Protein AF-A0A261A7K7-F1 (afdb_monomer_lite)

Structure (mmCIF, N/CA/C/O backbone):
data_AF-A0A261A7K7-F1
#
_entry.id   AF-A0A261A7K7-F1
#
loop_
_atom_site.group_PDB
_atom_site.id
_atom_site.type_symbol
_atom_site.label_atom_id
_atom_site.label_alt_id
_atom_site.label_comp_id
_atom_site.label_asym_id
_atom_site.label_entity_id
_atom_site.label_seq_id
_atom_site.pdbx_PDB_ins_code
_atom_site.Cartn_x
_atom_site.Cartn_y
_atom_site.Cartn_z
_atom_site.occupancy
_atom_site.B_iso_or_equiv
_atom_site.auth_seq_id
_atom_site.auth_comp_id
_atom_site.auth_asym_id
_atom_site.auth_atom_id
_atom_site.pdbx_PDB_model_num
ATOM 1 N N . MET A 1 1 ? 31.146 56.514 51.211 1.00 37.72 1 MET A N 1
ATOM 2 C CA . MET A 1 1 ? 31.286 55.439 50.217 1.00 37.72 1 MET A CA 1
ATOM 3 C C . MET A 1 1 ? 30.967 54.142 50.952 1.00 37.72 1 MET A C 1
ATOM 5 O O . MET A 1 1 ? 31.871 53.476 51.431 1.00 37.72 1 MET A O 1
ATOM 9 N N . GLU A 1 2 ? 29.736 54.028 51.459 1.00 33.34 2 GLU A N 1
ATOM 10 C CA . GLU A 1 2 ? 28.533 53.546 50.732 1.00 33.34 2 GLU A CA 1
ATOM 11 C C . GLU A 1 2 ? 28.622 52.023 50.565 1.00 33.34 2 GLU A C 1
ATOM 13 O O . GLU A 1 2 ? 29.527 51.536 49.901 1.00 33.34 2 GLU A O 1
ATOM 18 N N . ASN A 1 3 ? 27.932 51.258 51.416 1.00 27.52 3 ASN A N 1
ATOM 19 C CA . ASN A 1 3 ? 26.501 50.881 51.387 1.00 27.52 3 ASN A CA 1
ATOM 20 C C . ASN A 1 3 ? 26.242 49.661 50.488 1.00 27.52 3 ASN A C 1
ATOM 22 O O . ASN A 1 3 ? 26.447 49.739 49.283 1.00 27.52 3 ASN A O 1
ATOM 26 N N . ASN A 1 4 ? 25.781 48.556 51.089 1.00 31.92 4 ASN A N 1
ATOM 27 C CA . ASN A 1 4 ? 24.418 48.004 50.926 1.00 31.92 4 ASN A CA 1
ATOM 28 C C . ASN A 1 4 ? 24.316 46.664 51.682 1.00 31.92 4 ASN A C 1
ATOM 30 O O . ASN A 1 4 ? 25.114 45.763 51.444 1.00 31.92 4 ASN A O 1
ATOM 34 N N . GLU A 1 5 ? 23.549 46.598 52.777 1.00 32.84 5 GLU A N 1
ATOM 35 C CA . GLU A 1 5 ? 22.121 46.193 52.845 1.00 32.84 5 GLU A CA 1
ATOM 36 C C . GLU A 1 5 ? 21.929 44.697 52.506 1.00 32.84 5 GLU A C 1
ATOM 38 O O . GLU A 1 5 ? 22.083 44.289 51.363 1.00 32.84 5 GLU A O 1
ATOM 43 N N . GLU A 1 6 ? 21.878 43.794 53.493 1.00 31.97 6 GLU A N 1
ATOM 44 C CA . GLU A 1 6 ? 20.718 43.413 54.336 1.00 31.97 6 GLU A CA 1
ATOM 45 C C . GLU A 1 6 ? 19.708 42.514 53.590 1.00 31.97 6 GLU A C 1
ATOM 47 O O . GLU A 1 6 ? 19.005 42.979 52.702 1.00 31.97 6 GLU A O 1
ATOM 52 N N . LYS A 1 7 ? 19.584 41.238 53.992 1.00 31.59 7 LYS A N 1
ATOM 53 C CA . LYS A 1 7 ? 18.367 40.684 54.629 1.00 31.59 7 LYS A CA 1
ATOM 54 C C . LYS A 1 7 ? 18.387 39.160 54.747 1.00 31.59 7 LYS A C 1
ATOM 56 O O . LYS A 1 7 ? 18.763 38.433 53.838 1.00 31.59 7 LYS A O 1
ATOM 61 N N . GLN A 1 8 ? 17.946 38.720 55.923 1.00 33.12 8 GLN A N 1
ATOM 62 C CA . GLN A 1 8 ? 17.582 37.353 56.276 1.00 33.12 8 GLN A CA 1
ATOM 63 C C . GLN A 1 8 ? 16.335 36.922 55.498 1.00 33.12 8 GLN A C 1
ATOM 65 O O . GLN A 1 8 ? 15.310 37.600 55.563 1.00 33.12 8 GLN A O 1
ATOM 70 N N . GLU A 1 9 ? 16.399 35.767 54.839 1.00 29.11 9 GLU A N 1
ATOM 71 C CA . GLU A 1 9 ? 15.223 35.078 54.310 1.00 29.11 9 GLU A CA 1
ATOM 72 C C . GLU A 1 9 ? 14.784 33.963 55.259 1.00 29.11 9 GLU A C 1
ATOM 74 O O . GLU A 1 9 ? 15.563 33.130 55.723 1.00 29.11 9 GLU A O 1
ATOM 79 N N . THR A 1 10 ? 13.497 34.014 55.579 1.00 27.05 10 THR A N 1
ATOM 80 C CA . THR A 1 10 ? 12.760 33.084 56.424 1.00 27.05 10 THR A CA 1
ATOM 81 C C . THR A 1 10 ? 12.298 31.892 55.590 1.00 27.05 10 THR A C 1
ATOM 83 O O . THR A 1 10 ? 11.916 32.036 54.433 1.00 27.05 10 THR A O 1
ATOM 86 N N . ALA A 1 11 ? 12.334 30.697 56.179 1.00 34.75 11 ALA A N 1
ATOM 87 C CA . ALA A 1 11 ? 11.876 29.471 55.537 1.00 34.75 11 ALA A CA 1
ATOM 88 C C . ALA A 1 11 ? 10.344 29.451 55.376 1.00 34.75 11 ALA A C 1
ATOM 90 O O . ALA A 1 11 ? 9.640 29.709 56.358 1.00 34.75 11 ALA A O 1
ATOM 91 N N . PRO A 1 12 ? 9.812 29.019 54.217 1.00 30.36 12 PRO A N 1
ATOM 92 C CA . PRO A 1 12 ? 8.458 28.515 54.126 1.00 30.36 12 PRO A CA 1
ATOM 93 C C . PRO A 1 12 ? 8.433 26.987 53.975 1.00 30.36 12 PRO A C 1
ATOM 95 O O . PRO A 1 12 ? 9.110 26.372 53.154 1.00 30.36 12 PRO A O 1
ATOM 98 N N . VAL A 1 13 ? 7.607 26.421 54.845 1.00 31.45 13 VAL A N 1
ATOM 99 C CA . VAL A 1 13 ? 7.065 25.066 54.955 1.00 31.45 13 VAL A CA 1
ATOM 100 C C . VAL A 1 13 ? 6.840 24.369 53.603 1.00 31.45 13 VAL A C 1
ATOM 102 O O . VAL A 1 13 ? 6.169 24.898 52.720 1.00 31.45 13 VAL A O 1
ATOM 105 N N . ALA A 1 14 ? 7.349 23.139 53.486 1.00 29.23 14 ALA A N 1
ATOM 106 C CA . ALA A 1 14 ? 7.126 22.250 52.350 1.00 29.23 14 ALA A CA 1
ATOM 107 C C . ALA A 1 14 ? 5.637 21.881 52.205 1.00 29.23 14 ALA A C 1
ATOM 109 O O . ALA A 1 14 ? 5.054 21.229 53.073 1.00 29.23 14 ALA A O 1
ATOM 110 N N . ALA A 1 15 ? 5.041 22.299 51.089 1.00 30.97 15 ALA A N 1
ATOM 111 C CA . ALA A 1 15 ? 3.753 21.826 50.595 1.00 30.97 15 ALA A CA 1
ATOM 112 C C . ALA A 1 15 ? 3.911 20.438 49.929 1.00 30.97 15 ALA A C 1
ATOM 114 O O . ALA A 1 15 ? 5.008 20.104 49.470 1.00 30.97 15 ALA A O 1
ATOM 115 N N . PRO A 1 16 ? 2.854 19.605 49.890 1.00 33.66 16 PRO A N 1
ATOM 116 C CA . PRO A 1 16 ? 2.958 18.215 49.468 1.00 33.66 16 PRO A CA 1
ATOM 117 C C . PRO A 1 16 ? 3.203 18.125 47.960 1.00 33.66 16 PRO A C 1
ATOM 119 O O . PRO A 1 16 ? 2.480 18.704 47.154 1.00 33.66 16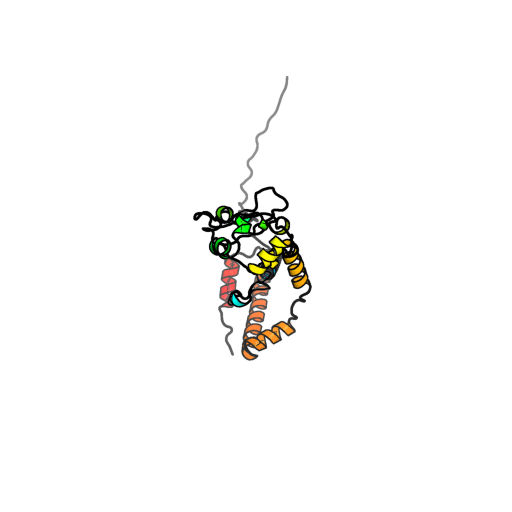 PRO A O 1
ATOM 122 N N . VAL A 1 17 ? 4.245 17.380 47.600 1.00 33.41 17 VAL A N 1
ATOM 123 C CA . VAL A 1 17 ? 4.674 17.127 46.225 1.00 33.41 17 VAL A CA 1
ATOM 124 C C . VAL A 1 17 ? 3.625 16.259 45.526 1.00 33.41 17 VAL A C 1
ATOM 126 O O . VAL A 1 17 ? 3.578 15.047 45.726 1.00 33.41 17 VAL A O 1
ATOM 129 N N . THR A 1 18 ? 2.774 16.865 44.702 1.00 39.88 18 THR A N 1
ATOM 130 C CA . THR A 1 18 ? 2.074 16.150 43.630 1.00 39.88 18 THR A CA 1
ATOM 131 C C . THR A 1 18 ? 3.077 15.891 42.513 1.00 39.88 18 THR A C 1
ATOM 133 O O . THR A 1 18 ? 3.598 16.829 41.912 1.00 39.88 18 THR A O 1
ATOM 136 N N . ALA A 1 19 ? 3.390 14.618 42.281 1.00 35.25 19 ALA A N 1
ATOM 137 C CA . ALA A 1 19 ? 4.262 14.182 41.199 1.00 35.25 19 ALA A CA 1
ATOM 138 C C . ALA A 1 19 ? 3.637 14.512 39.826 1.00 35.25 19 ALA A C 1
ATOM 140 O O . ALA A 1 19 ? 2.458 14.209 39.627 1.00 35.25 19 ALA A O 1
ATOM 141 N N . PRO A 1 20 ? 4.394 15.086 38.875 1.00 39.28 20 PRO A N 1
ATOM 142 C CA . PRO A 1 20 ? 3.972 15.178 37.486 1.00 39.28 20 PRO A CA 1
ATOM 143 C C . PRO A 1 20 ? 4.261 13.833 36.809 1.00 39.28 20 PRO A C 1
ATOM 145 O O . PRO A 1 20 ? 5.408 13.390 36.770 1.00 39.28 20 PRO A O 1
ATOM 148 N N . VAL A 1 21 ? 3.229 13.158 36.305 1.00 43.41 21 VAL A N 1
ATOM 149 C CA . VAL A 1 21 ? 3.407 12.046 35.360 1.00 43.41 21 VAL A CA 1
ATOM 150 C C . VAL A 1 21 ? 3.293 12.637 33.957 1.00 43.41 21 VAL A C 1
ATOM 152 O O . VAL A 1 21 ? 2.402 13.440 33.699 1.00 43.41 21 VAL A O 1
ATOM 155 N N . ALA A 1 22 ? 4.273 12.307 33.121 1.00 42.00 22 ALA A N 1
ATOM 156 C CA . ALA A 1 22 ? 4.630 12.955 31.866 1.00 42.00 22 ALA A CA 1
ATOM 157 C C . ALA A 1 22 ? 3.509 12.986 30.807 1.00 42.00 22 ALA A C 1
ATOM 159 O O . ALA A 1 22 ? 2.835 11.987 30.580 1.00 42.00 22 ALA A O 1
ATOM 160 N N . GLU A 1 23 ? 3.374 14.125 30.120 1.00 51.84 23 GLU A N 1
ATOM 161 C CA . GLU A 1 23 ? 2.438 14.348 29.003 1.00 51.84 23 GLU A CA 1
ATOM 162 C C . GLU A 1 23 ? 2.899 13.725 27.662 1.00 51.84 23 GLU A C 1
ATOM 164 O O . GLU A 1 23 ? 2.141 13.744 26.698 1.00 51.84 23 GLU A O 1
ATOM 169 N N . GLU A 1 24 ? 4.105 13.144 27.575 1.00 56.16 24 GLU A N 1
ATOM 170 C CA . GLU A 1 24 ? 4.680 12.642 26.307 1.00 56.16 24 GLU A CA 1
ATOM 171 C C . GLU A 1 24 ? 4.172 11.252 25.858 1.00 56.16 24 GLU A C 1
ATOM 173 O O . GLU A 1 24 ? 4.308 10.921 24.684 1.00 56.16 24 GLU A O 1
ATOM 178 N N . ASP A 1 25 ? 3.533 10.465 26.733 1.00 76.44 25 ASP A N 1
ATOM 179 C CA . ASP A 1 25 ? 3.075 9.089 26.430 1.00 76.44 25 ASP A CA 1
ATOM 180 C C . ASP A 1 25 ? 1.549 8.970 26.210 1.00 76.44 25 ASP A C 1
ATOM 182 O O . ASP A 1 25 ? 0.983 7.873 26.242 1.00 76.44 25 ASP A O 1
ATOM 186 N N . SER A 1 26 ? 0.844 10.089 26.018 1.00 80.00 26 SER A N 1
ATOM 187 C CA . SER A 1 26 ? -0.614 10.099 25.832 1.00 80.00 26 SER A CA 1
ATOM 188 C C . SER A 1 26 ? -1.014 10.568 24.434 1.00 80.00 26 SER A C 1
ATOM 190 O O . SER A 1 26 ? -0.462 11.532 23.912 1.00 80.00 26 SER A O 1
ATOM 192 N N . ILE A 1 27 ? -1.998 9.893 23.835 1.00 88.56 27 ILE A N 1
ATOM 193 C CA . ILE A 1 27 ? -2.611 10.283 22.559 1.00 88.56 27 ILE A CA 1
ATOM 194 C C . ILE A 1 27 ? -4.114 10.464 22.740 1.00 88.56 27 ILE A C 1
ATOM 196 O O . ILE A 1 27 ? -4.737 9.863 23.619 1.00 88.56 27 ILE A O 1
ATOM 200 N N . THR A 1 28 ? -4.715 11.287 21.890 1.00 90.38 28 THR A N 1
ATOM 201 C CA . THR A 1 28 ? -6.170 11.453 21.865 1.00 90.38 28 THR A CA 1
ATOM 202 C C . THR A 1 28 ? -6.829 10.356 21.028 1.00 90.38 28 THR A C 1
ATOM 204 O O . THR A 1 28 ? -6.249 9.858 20.065 1.00 90.38 28 THR A O 1
ATOM 207 N N . LEU A 1 29 ? -8.088 10.021 21.336 1.00 87.12 29 LEU A N 1
ATOM 208 C CA . LEU A 1 29 ? -8.873 9.089 20.513 1.00 87.12 29 LEU A CA 1
ATOM 209 C C . LEU A 1 29 ? -8.995 9.561 19.060 1.00 87.12 29 LEU A C 1
ATOM 211 O O . LEU A 1 29 ? -9.026 8.740 18.154 1.00 87.12 29 LEU A O 1
ATOM 215 N N . LYS A 1 30 ? -9.040 10.879 18.837 1.00 88.06 30 LYS A N 1
ATOM 216 C CA . LYS A 1 30 ? -9.098 11.449 17.492 1.00 88.06 30 LYS A CA 1
ATOM 217 C C . LYS A 1 30 ? -7.817 11.162 16.702 1.00 88.06 30 LYS A C 1
ATOM 219 O O . LYS A 1 30 ? -7.922 10.676 15.587 1.00 88.06 30 LYS A O 1
ATOM 224 N N . GLN A 1 31 ? -6.647 11.398 17.298 1.00 90.62 31 GLN A N 1
ATOM 225 C CA . GLN A 1 31 ? -5.361 11.062 16.672 1.00 90.62 31 GLN A CA 1
ATOM 226 C C . GLN A 1 31 ? -5.264 9.565 16.375 1.00 90.62 31 GLN A C 1
ATOM 228 O O . GLN A 1 31 ? -4.870 9.192 15.285 1.00 90.62 31 GLN A O 1
ATOM 233 N N . MET A 1 32 ? -5.712 8.707 17.299 1.00 88.94 32 MET A N 1
ATOM 234 C CA . MET A 1 32 ? -5.739 7.262 17.062 1.00 88.94 32 MET A CA 1
ATOM 235 C C . MET A 1 32 ? -6.610 6.877 15.855 1.00 88.94 32 MET A C 1
ATOM 237 O O . MET A 1 32 ? -6.215 6.013 15.079 1.00 88.94 32 MET A O 1
ATOM 241 N N . VAL A 1 33 ? -7.791 7.489 15.698 1.00 89.44 33 VAL A N 1
ATOM 242 C CA . VAL A 1 33 ? -8.671 7.239 14.541 1.00 89.44 33 VAL A CA 1
ATOM 243 C C . VAL A 1 33 ? -8.021 7.729 13.249 1.00 89.44 33 VAL A C 1
ATOM 245 O O . VAL A 1 33 ? -7.989 6.979 12.281 1.00 89.44 33 VAL A O 1
ATOM 248 N N . GLU A 1 34 ? -7.457 8.938 13.251 1.00 90.31 34 GLU A N 1
ATOM 249 C CA . GLU A 1 34 ? -6.745 9.499 12.094 1.00 90.31 34 GLU A CA 1
ATOM 250 C C . GLU A 1 34 ? -5.551 8.612 11.686 1.00 90.31 34 GLU A C 1
ATOM 252 O O . GLU A 1 34 ? -5.424 8.258 10.518 1.00 90.31 34 GLU A O 1
ATOM 257 N N . ASP A 1 35 ? -4.741 8.150 12.645 1.00 89.06 35 ASP A N 1
ATOM 258 C CA . ASP A 1 35 ? -3.602 7.256 12.394 1.00 89.06 35 ASP A CA 1
ATOM 259 C C . ASP A 1 35 ? -4.041 5.905 11.800 1.00 89.06 35 ASP A C 1
ATOM 261 O O . ASP A 1 35 ? -3.362 5.342 10.937 1.00 89.06 35 ASP A O 1
ATOM 265 N N . MET A 1 36 ? -5.174 5.362 12.261 1.00 88.25 36 MET A N 1
ATOM 266 C CA . MET A 1 36 ? -5.747 4.126 11.721 1.00 88.25 36 MET A CA 1
ATOM 267 C C . MET A 1 36 ? -6.248 4.320 10.286 1.00 88.25 36 MET A C 1
ATOM 269 O O . MET A 1 36 ? -5.927 3.503 9.425 1.00 88.25 36 MET A O 1
ATOM 273 N N . GLU A 1 37 ? -6.984 5.402 10.019 1.00 87.25 37 GLU A N 1
ATOM 274 C CA . GLU A 1 37 ? -7.466 5.749 8.676 1.00 87.25 37 GLU A CA 1
ATOM 275 C C . GLU A 1 37 ? -6.295 5.965 7.702 1.00 87.25 37 GLU A C 1
ATOM 277 O O . GLU A 1 37 ? -6.308 5.456 6.577 1.00 87.25 37 GLU A O 1
ATOM 282 N N . ASP A 1 38 ? -5.236 6.648 8.139 1.00 86.19 38 ASP A N 1
ATOM 283 C CA . ASP A 1 38 ? -4.027 6.863 7.342 1.00 86.19 38 ASP A CA 1
ATOM 284 C C . ASP A 1 38 ? -3.265 5.554 7.078 1.00 86.19 38 ASP A C 1
ATOM 286 O O . ASP A 1 38 ? -2.759 5.333 5.967 1.00 86.19 38 ASP A O 1
ATOM 290 N N . ALA A 1 39 ? -3.203 4.651 8.062 1.00 84.81 39 ALA A N 1
ATOM 291 C CA . ALA A 1 39 ? -2.605 3.329 7.895 1.00 84.81 39 ALA A CA 1
ATOM 292 C C . ALA A 1 39 ? -3.399 2.465 6.902 1.00 84.81 39 ALA A C 1
ATOM 294 O O . ALA A 1 39 ? -2.798 1.835 6.026 1.00 84.81 39 ALA A O 1
ATOM 295 N N . GLU A 1 40 ? -4.732 2.467 6.989 1.00 83.50 40 GLU A N 1
ATOM 296 C CA . GLU A 1 40 ? -5.617 1.770 6.049 1.00 83.50 40 GLU A CA 1
ATOM 297 C C . GLU A 1 40 ? -5.477 2.331 4.633 1.00 83.50 40 GLU A C 1
ATOM 299 O O . GLU A 1 40 ? -5.261 1.570 3.687 1.00 83.50 40 GLU A O 1
ATOM 304 N N . LYS A 1 41 ? -5.481 3.659 4.479 1.00 81.12 41 LYS A N 1
ATOM 305 C CA . LYS A 1 41 ? -5.270 4.328 3.189 1.00 81.12 41 LYS A CA 1
ATOM 306 C C . LYS A 1 41 ? -3.905 4.002 2.588 1.00 81.12 41 LYS A C 1
ATOM 308 O O . LYS A 1 41 ? -3.790 3.782 1.382 1.00 81.12 41 LYS A O 1
ATOM 313 N N . THR A 1 42 ? -2.866 3.941 3.418 1.00 79.69 42 THR A N 1
ATOM 314 C CA . THR A 1 42 ? -1.517 3.554 2.988 1.00 79.69 42 THR A CA 1
ATOM 315 C C . THR A 1 42 ? -1.475 2.093 2.550 1.00 79.69 42 THR A C 1
ATOM 317 O O . THR A 1 42 ? -0.908 1.781 1.504 1.00 79.69 42 THR A O 1
ATOM 320 N N . ALA A 1 43 ? -2.102 1.190 3.305 1.00 80.44 43 ALA A N 1
ATOM 321 C CA . ALA A 1 43 ? -2.206 -0.213 2.925 1.00 80.44 43 ALA A CA 1
ATOM 322 C C . ALA A 1 43 ? -2.971 -0.373 1.605 1.00 80.44 43 ALA A C 1
ATOM 324 O O . ALA A 1 43 ? -2.514 -1.093 0.719 1.00 80.44 43 ALA A O 1
ATOM 325 N N . GLN A 1 44 ? -4.079 0.346 1.429 1.00 77.44 44 GLN A N 1
ATOM 326 C CA . GLN A 1 44 ? -4.834 0.340 0.183 1.00 77.44 44 GLN A CA 1
ATOM 327 C C . GLN A 1 44 ? -3.973 0.856 -0.976 1.00 77.44 44 GLN A C 1
ATOM 329 O O . GLN A 1 44 ? -3.870 0.186 -1.995 1.00 77.44 44 GLN A O 1
ATOM 334 N N . LEU A 1 45 ? -3.247 1.963 -0.807 1.00 76.19 45 LEU A N 1
ATOM 335 C CA . LEU A 1 45 ? -2.320 2.472 -1.824 1.00 76.19 45 LEU A CA 1
ATOM 336 C C . LEU A 1 45 ? -1.254 1.437 -2.233 1.00 76.19 45 LEU A C 1
ATOM 338 O O . LEU A 1 45 ? -0.930 1.307 -3.412 1.00 76.19 45 LEU A O 1
ATOM 342 N N . LEU A 1 46 ? -0.710 0.697 -1.264 1.00 72.12 46 LEU A N 1
ATOM 343 C CA . LEU A 1 46 ? 0.362 -0.272 -1.495 1.00 72.12 46 LEU A CA 1
ATOM 344 C C . LEU A 1 46 ? -0.133 -1.599 -2.086 1.00 72.12 46 LEU A C 1
ATOM 346 O O . LEU A 1 46 ? 0.567 -2.191 -2.909 1.00 72.12 46 LEU A O 1
ATOM 350 N N . PHE A 1 47 ? -1.308 -2.075 -1.665 1.00 71.19 47 PHE A N 1
ATOM 351 C CA . PHE A 1 47 ? -1.792 -3.433 -1.937 1.00 71.19 47 PHE A CA 1
ATOM 352 C C . PHE A 1 47 ? -3.042 -3.499 -2.828 1.00 71.19 47 PHE A C 1
ATOM 354 O O . PHE A 1 47 ? -3.423 -4.600 -3.209 1.00 71.19 47 PHE A O 1
ATOM 361 N N . ALA A 1 48 ? -3.672 -2.376 -3.206 1.00 62.44 48 ALA A N 1
ATOM 362 C CA . ALA A 1 48 ? -4.982 -2.361 -3.886 1.00 62.44 48 ALA A CA 1
ATOM 363 C C . ALA A 1 48 ? -5.072 -3.203 -5.169 1.00 62.44 48 ALA A C 1
ATOM 365 O O . ALA A 1 48 ? -6.162 -3.615 -5.551 1.00 62.44 48 ALA A O 1
ATOM 366 N N . THR A 1 49 ? -3.956 -3.464 -5.850 1.00 59.81 49 THR A N 1
ATOM 367 C CA . THR A 1 49 ? -3.940 -4.242 -7.100 1.00 59.81 49 THR A CA 1
ATOM 368 C C . THR A 1 49 ? -3.546 -5.705 -6.909 1.00 59.81 49 THR A C 1
ATOM 370 O O . THR A 1 49 ? -3.423 -6.429 -7.895 1.00 59.81 49 THR A O 1
ATOM 373 N N . GLN A 1 50 ? -3.310 -6.157 -5.673 1.00 65.19 50 GLN A N 1
ATOM 374 C CA . GLN A 1 50 ? -2.640 -7.428 -5.415 1.00 65.19 50 GLN A CA 1
ATOM 375 C C . GLN A 1 50 ? -3.347 -8.278 -4.367 1.00 65.19 50 GLN A C 1
ATOM 377 O O . GLN A 1 50 ? -3.523 -7.866 -3.224 1.00 65.19 50 GLN A O 1
ATOM 382 N N . ASP A 1 51 ? -3.648 -9.522 -4.734 1.00 67.19 51 ASP A N 1
ATOM 383 C CA . ASP A 1 51 ? -3.992 -10.553 -3.763 1.00 67.19 51 ASP A CA 1
ATOM 384 C C . ASP A 1 51 ? -2.692 -11.198 -3.238 1.00 67.19 51 ASP A C 1
ATOM 386 O O . ASP A 1 51 ? -1.965 -11.830 -4.012 1.00 67.19 51 ASP A O 1
ATOM 390 N N . PRO A 1 52 ? -2.372 -11.082 -1.934 1.00 64.50 52 PRO A N 1
ATOM 391 C CA . PRO A 1 52 ? -1.159 -11.667 -1.365 1.00 64.50 52 PRO A CA 1
ATOM 392 C C . PRO A 1 52 ? -1.138 -13.204 -1.409 1.00 64.50 52 PRO A C 1
ATOM 394 O O . PRO A 1 52 ? -0.109 -13.806 -1.105 1.00 64.50 52 PRO A O 1
ATOM 397 N N . GLN A 1 53 ? -2.257 -13.861 -1.726 1.00 64.12 53 GLN A N 1
ATOM 398 C CA . GLN A 1 53 ? -2.372 -15.316 -1.851 1.00 64.12 53 GLN A CA 1
ATOM 399 C C . GLN A 1 53 ? -2.287 -15.809 -3.302 1.00 64.12 53 GLN A C 1
ATOM 401 O O . GLN A 1 53 ? -2.172 -17.017 -3.519 1.00 64.12 53 GLN A O 1
ATOM 406 N N . VAL A 1 54 ? -2.307 -14.913 -4.295 1.00 69.69 54 VAL A N 1
ATOM 407 C CA . VAL A 1 54 ? -2.292 -15.280 -5.716 1.00 69.69 54 VAL A CA 1
ATOM 408 C C . VAL A 1 54 ? -1.001 -14.806 -6.371 1.00 69.69 54 VAL A C 1
ATOM 410 O O . VAL A 1 54 ? -0.637 -13.634 -6.348 1.00 69.69 54 VAL A O 1
ATOM 413 N N . CYS A 1 55 ? -0.278 -15.742 -6.983 1.00 67.81 55 CYS A N 1
ATOM 414 C CA . CYS A 1 55 ? 0.919 -15.410 -7.741 1.00 67.81 55 CYS A CA 1
ATOM 415 C C . CYS A 1 55 ? 0.531 -14.789 -9.089 1.00 67.81 55 CYS A C 1
ATOM 417 O O . CYS A 1 55 ? -0.062 -15.470 -9.921 1.00 67.81 55 CYS A O 1
ATOM 419 N N . THR A 1 56 ? 0.940 -13.543 -9.334 1.00 70.31 56 THR A N 1
ATOM 420 C CA . THR A 1 56 ? 0.719 -12.822 -10.603 1.00 70.31 56 THR A CA 1
ATOM 421 C C . THR A 1 56 ? 1.697 -13.215 -11.715 1.00 70.31 56 THR A C 1
ATOM 423 O O . THR A 1 56 ? 1.594 -12.725 -12.832 1.00 70.31 56 THR A O 1
ATOM 426 N N . PHE A 1 57 ? 2.648 -14.124 -11.459 1.00 64.19 57 PHE A N 1
ATOM 427 C CA . PHE A 1 57 ? 3.626 -14.565 -12.465 1.00 64.19 57 PHE A CA 1
ATOM 428 C C . PHE A 1 57 ? 2.999 -15.054 -13.791 1.00 64.19 57 PHE A C 1
ATOM 430 O O . PHE A 1 57 ? 3.541 -14.720 -14.844 1.00 64.19 57 PHE A O 1
ATOM 437 N N . PRO A 1 58 ? 1.874 -15.806 -13.799 1.00 71.25 58 PRO A N 1
ATOM 438 C CA . PRO A 1 58 ? 1.227 -16.238 -15.041 1.00 71.25 58 PRO A CA 1
ATOM 439 C C . PRO A 1 58 ? 0.587 -15.101 -15.847 1.00 71.25 58 PRO A C 1
ATOM 441 O O . PRO A 1 58 ? 0.311 -15.290 -17.028 1.00 71.25 58 PRO A O 1
ATOM 444 N N . GLU A 1 59 ? 0.333 -13.950 -15.224 1.00 71.19 59 GLU A N 1
ATOM 445 C CA . GLU A 1 59 ? -0.334 -12.800 -15.847 1.00 71.19 59 GLU A CA 1
ATOM 446 C C . GLU A 1 59 ? 0.637 -11.938 -16.670 1.00 71.19 59 GLU A C 1
ATOM 448 O O . GLU A 1 59 ? 0.213 -11.045 -17.398 1.00 71.19 59 GLU A O 1
ATOM 453 N N . GLY A 1 60 ? 1.939 -12.239 -16.609 1.00 70.50 60 GLY A N 1
ATOM 454 C CA . GLY A 1 60 ? 2.970 -11.510 -17.336 1.00 70.50 60 GLY A CA 1
ATOM 455 C C . GLY A 1 60 ? 3.306 -10.180 -16.666 1.00 70.50 60 GLY A C 1
ATOM 456 O O . GLY A 1 60 ? 3.471 -10.107 -15.447 1.00 70.50 60 GLY A O 1
ATOM 457 N N . TYR A 1 61 ? 3.479 -9.130 -17.468 1.00 70.06 61 TYR A N 1
ATOM 458 C CA . TYR A 1 61 ? 3.759 -7.801 -16.939 1.00 70.06 61 TYR A CA 1
ATOM 459 C C . TYR A 1 61 ? 2.512 -7.231 -16.252 1.00 70.06 61 TYR A C 1
ATOM 461 O O . TYR A 1 61 ? 1.510 -6.920 -16.893 1.00 70.06 61 TYR A O 1
ATOM 469 N N . VAL A 1 62 ? 2.612 -7.067 -14.935 1.00 68.94 62 VAL A N 1
ATOM 470 C CA . VAL A 1 62 ? 1.659 -6.305 -14.132 1.00 68.94 62 VAL A CA 1
ATOM 471 C C . VAL A 1 62 ? 2.254 -4.921 -13.856 1.00 68.94 62 VAL A C 1
ATOM 473 O O . VAL A 1 62 ? 3.403 -4.854 -13.407 1.00 68.94 62 VAL A O 1
ATOM 476 N N . PRO A 1 63 ? 1.509 -3.820 -14.085 1.00 62.19 63 PRO A N 1
ATOM 477 C CA . PRO A 1 63 ? 2.019 -2.461 -13.885 1.00 62.19 63 PRO A CA 1
ATOM 478 C C . PRO A 1 63 ? 2.612 -2.234 -12.493 1.00 62.19 63 PRO A C 1
ATOM 480 O O . PRO A 1 63 ? 3.586 -1.504 -12.330 1.00 62.19 63 PRO A O 1
ATOM 483 N N . ARG A 1 64 ? 2.076 -2.916 -11.470 1.00 68.25 64 ARG A N 1
ATOM 484 C CA . ARG A 1 64 ? 2.663 -2.885 -10.135 1.00 68.25 64 ARG A CA 1
ATOM 485 C C . ARG A 1 64 ? 2.566 -4.217 -9.408 1.00 68.25 64 ARG A C 1
ATOM 487 O O . ARG A 1 64 ? 1.515 -4.847 -9.361 1.00 68.25 64 ARG A O 1
ATOM 494 N N . GLN A 1 65 ? 3.683 -4.586 -8.779 1.00 63.38 65 GLN A N 1
ATOM 495 C CA . GLN A 1 65 ? 3.752 -5.643 -7.784 1.00 63.38 65 GLN A CA 1
ATOM 496 C C . GLN A 1 65 ? 4.544 -5.197 -6.557 1.00 63.38 65 GLN A C 1
ATOM 498 O O . GLN A 1 65 ? 5.607 -4.584 -6.669 1.00 63.38 65 GLN A O 1
ATOM 503 N N . THR A 1 66 ? 4.024 -5.519 -5.377 1.00 61.25 66 THR A N 1
ATOM 504 C CA . THR A 1 66 ? 4.747 -5.441 -4.113 1.00 61.25 66 THR A CA 1
ATOM 505 C C . THR A 1 66 ? 5.838 -6.506 -4.133 1.00 61.25 66 THR A C 1
ATOM 507 O O . THR A 1 66 ? 5.593 -7.709 -4.061 1.00 61.25 66 THR A O 1
ATOM 510 N N . VAL A 1 67 ? 7.078 -6.060 -4.315 1.00 60.34 67 VAL A N 1
ATOM 511 C CA . VAL A 1 67 ? 8.252 -6.930 -4.263 1.00 60.34 67 VAL A CA 1
ATOM 512 C C . VAL A 1 67 ? 8.931 -6.688 -2.929 1.00 60.34 67 VAL A C 1
ATOM 514 O O . VAL A 1 67 ? 9.452 -5.605 -2.671 1.00 60.34 67 VAL A O 1
ATOM 517 N N . PHE A 1 68 ? 8.936 -7.701 -2.071 1.00 56.41 68 PHE A N 1
ATOM 518 C CA . PHE A 1 68 ? 9.671 -7.639 -0.817 1.00 56.41 68 PHE A CA 1
ATOM 519 C C . PHE A 1 68 ? 11.147 -7.943 -1.084 1.00 56.41 68 PHE A C 1
ATOM 521 O O . PHE A 1 68 ? 11.500 -9.026 -1.551 1.00 56.41 68 PHE A O 1
ATOM 528 N N . ALA A 1 69 ? 12.024 -6.991 -0.773 1.00 55.53 69 ALA A N 1
ATOM 529 C CA . ALA A 1 69 ? 13.458 -7.234 -0.699 1.00 55.53 69 ALA A CA 1
ATOM 530 C C . ALA A 1 69 ? 13.841 -7.472 0.765 1.00 55.53 69 ALA A C 1
ATOM 532 O O . ALA A 1 69 ? 13.482 -6.684 1.638 1.00 55.53 69 ALA A O 1
ATOM 533 N N . CYS A 1 70 ? 14.558 -8.558 1.064 1.00 53.03 70 CYS A N 1
ATOM 534 C CA . CYS A 1 70 ? 15.026 -8.780 2.429 1.00 53.03 70 CYS A CA 1
ATOM 535 C C . CYS A 1 70 ? 16.151 -7.792 2.782 1.00 53.03 70 CYS A C 1
ATOM 537 O O . CYS A 1 70 ? 16.923 -7.380 1.915 1.00 53.03 70 CYS A O 1
ATOM 539 N N . LEU A 1 71 ? 16.303 -7.476 4.071 1.00 57.66 71 LEU A N 1
ATOM 540 C CA . LEU A 1 71 ? 17.384 -6.615 4.583 1.00 57.66 71 LEU A CA 1
ATOM 541 C C . LEU A 1 71 ? 18.787 -7.135 4.220 1.00 57.66 71 LEU A C 1
ATOM 543 O O . LEU A 1 71 ? 19.737 -6.366 4.128 1.00 57.66 71 LEU A O 1
ATOM 547 N N . THR A 1 72 ? 18.925 -8.439 3.964 1.00 54.97 72 THR A N 1
ATOM 548 C CA . THR A 1 72 ? 20.173 -9.042 3.473 1.00 54.97 72 THR A CA 1
ATOM 549 C C . THR A 1 72 ? 20.478 -8.664 2.020 1.00 54.97 72 THR A C 1
ATOM 551 O O . THR A 1 72 ? 21.643 -8.532 1.652 1.00 54.97 72 THR A O 1
ATOM 554 N N . CYS A 1 73 ? 19.450 -8.503 1.186 1.00 50.25 73 CYS A N 1
ATOM 555 C CA . CYS A 1 73 ? 19.577 -8.098 -0.214 1.00 50.25 73 CYS A CA 1
ATOM 556 C C . CYS A 1 73 ? 19.613 -6.573 -0.378 1.00 50.25 73 CYS A C 1
ATOM 558 O O . CYS A 1 73 ? 20.273 -6.092 -1.297 1.00 50.25 73 CYS A O 1
ATOM 560 N N . THR A 1 74 ? 18.964 -5.833 0.527 1.00 58.00 74 THR A N 1
ATOM 561 C CA . THR A 1 74 ? 18.905 -4.366 0.521 1.00 58.00 74 THR A CA 1
ATOM 562 C C . THR A 1 74 ? 19.199 -3.819 1.926 1.00 58.00 74 THR A C 1
ATOM 564 O O . THR A 1 74 ? 18.276 -3.465 2.657 1.00 58.00 74 THR A O 1
ATOM 567 N N . PRO A 1 75 ? 20.481 -3.735 2.330 1.00 58.22 75 PRO A N 1
ATOM 568 C CA . PRO A 1 75 ? 20.864 -3.226 3.650 1.00 58.22 75 PRO A CA 1
ATOM 569 C C . PRO A 1 75 ? 20.594 -1.720 3.842 1.00 58.22 75 PRO A C 1
ATOM 571 O O . PRO A 1 75 ? 20.650 -1.246 4.970 1.00 58.22 75 PRO A O 1
ATOM 574 N N . ALA A 1 76 ? 20.277 -0.985 2.766 1.00 57.66 76 ALA A N 1
ATOM 575 C CA . ALA A 1 76 ? 19.854 0.422 2.778 1.00 57.66 76 ALA A CA 1
ATOM 576 C C . ALA A 1 76 ? 18.425 0.564 2.194 1.00 57.66 76 ALA A C 1
ATOM 578 O O . ALA A 1 76 ? 18.268 0.894 1.014 1.00 57.66 76 ALA A O 1
ATOM 579 N N . PRO A 1 77 ? 17.372 0.248 2.974 1.00 56.75 77 PRO A N 1
ATOM 580 C CA . PRO A 1 77 ? 15.989 0.162 2.488 1.00 56.75 77 PRO A CA 1
ATOM 581 C C . PRO A 1 77 ? 15.390 1.513 2.064 1.00 56.75 77 PRO A C 1
ATOM 583 O O . PRO A 1 77 ? 14.506 1.553 1.215 1.00 56.75 77 PRO A O 1
ATOM 586 N N . GLU A 1 78 ? 15.909 2.623 2.586 1.00 56.25 78 GLU A N 1
ATOM 587 C CA . GLU A 1 78 ? 15.465 3.994 2.285 1.00 56.25 78 GLU A CA 1
ATOM 588 C C . GLU A 1 78 ? 15.656 4.427 0.818 1.00 56.25 78 GLU A C 1
ATOM 590 O O . GLU A 1 78 ? 15.044 5.390 0.363 1.00 56.25 78 GLU A O 1
ATOM 595 N N . LEU A 1 79 ? 16.450 3.684 0.042 1.00 50.56 79 LEU A N 1
ATOM 596 C CA . LEU A 1 79 ? 16.661 3.929 -1.387 1.00 50.56 79 LEU A CA 1
ATOM 597 C C . LEU A 1 79 ? 15.728 3.098 -2.290 1.00 50.56 79 LEU A C 1
ATOM 599 O O . LEU A 1 79 ? 15.650 3.351 -3.491 1.00 50.56 79 LEU A O 1
ATOM 603 N N . ALA A 1 80 ? 15.009 2.113 -1.744 1.00 51.22 80 ALA A N 1
ATOM 604 C CA . ALA A 1 80 ? 14.404 1.023 -2.516 1.00 51.22 80 ALA A CA 1
ATOM 605 C C . ALA A 1 80 ? 13.108 1.368 -3.280 1.00 51.22 80 ALA A C 1
ATOM 607 O O . ALA A 1 80 ? 12.602 0.521 -4.011 1.00 51.22 80 ALA A O 1
ATOM 608 N N . GLY A 1 81 ? 12.559 2.578 -3.137 1.00 50.28 81 GLY A N 1
ATOM 609 C CA . GLY A 1 81 ? 11.219 2.893 -3.657 1.00 50.28 81 GLY A CA 1
ATOM 610 C C . GLY A 1 81 ? 11.126 4.052 -4.644 1.00 50.28 81 GLY A C 1
ATOM 611 O O . GLY A 1 81 ? 10.202 4.074 -5.445 1.00 50.28 81 GLY A O 1
ATOM 612 N N . VAL A 1 82 ? 12.052 5.015 -4.610 1.00 46.12 82 VAL A N 1
ATOM 613 C CA . VAL A 1 82 ? 11.753 6.334 -5.201 1.00 46.12 82 VAL A CA 1
ATOM 614 C C . VAL A 1 82 ? 12.285 6.485 -6.629 1.00 46.12 82 VAL A C 1
ATOM 616 O O . VAL A 1 82 ? 11.661 7.151 -7.442 1.00 46.12 82 VAL A O 1
ATOM 619 N N . TYR A 1 83 ? 13.402 5.838 -6.983 1.00 44.84 83 TYR A N 1
ATOM 620 C CA . TYR A 1 83 ? 14.026 6.015 -8.309 1.00 44.84 83 TYR A CA 1
ATOM 621 C C . TYR A 1 83 ? 14.762 4.778 -8.823 1.00 44.84 83 TYR A C 1
ATOM 623 O O . TYR A 1 83 ? 15.579 4.878 -9.737 1.00 44.84 83 TYR A O 1
ATOM 631 N N . ILE A 1 84 ? 14.541 3.617 -8.210 1.00 50.28 84 ILE A N 1
ATOM 632 C CA . ILE A 1 84 ? 15.442 2.480 -8.345 1.00 50.28 84 ILE A CA 1
ATOM 633 C C . ILE A 1 84 ? 14.709 1.276 -8.933 1.00 50.28 84 ILE A C 1
ATOM 635 O O . ILE A 1 84 ? 13.866 0.653 -8.298 1.00 50.28 84 ILE A O 1
ATOM 639 N N . PHE A 1 85 ? 15.077 0.925 -10.163 1.00 55.31 85 PHE A N 1
ATOM 640 C CA . PHE A 1 85 ? 14.635 -0.302 -10.812 1.00 55.31 85 PHE A CA 1
ATOM 641 C C . PHE A 1 85 ? 15.410 -1.502 -10.266 1.00 55.31 85 PHE A C 1
ATOM 643 O O . PHE A 1 85 ? 16.478 -1.822 -10.777 1.00 55.31 85 PHE A O 1
ATOM 650 N N . GLN A 1 86 ? 14.894 -2.150 -9.220 1.00 58.41 86 GLN A N 1
ATOM 651 C CA . GLN A 1 86 ? 15.545 -3.309 -8.613 1.00 58.41 86 GLN A CA 1
ATOM 652 C C . GLN A 1 86 ? 15.180 -4.591 -9.377 1.00 58.41 86 GLN A C 1
ATOM 654 O O . GLN A 1 86 ? 14.164 -5.229 -9.111 1.00 58.41 86 GLN A O 1
ATOM 659 N N . ILE A 1 87 ? 16.035 -4.999 -10.316 1.00 64.56 87 ILE A N 1
ATOM 660 C CA . ILE A 1 87 ? 15.935 -6.317 -10.959 1.00 64.56 87 ILE A CA 1
ATOM 661 C C . ILE A 1 87 ? 16.829 -7.311 -10.209 1.00 64.56 87 ILE A C 1
ATOM 663 O O . ILE A 1 87 ? 17.988 -7.008 -9.911 1.00 64.56 87 ILE A O 1
ATOM 667 N N . CYS A 1 88 ? 16.331 -8.520 -9.935 1.00 63.84 88 CYS A N 1
ATOM 668 C CA . CYS A 1 88 ? 17.171 -9.584 -9.388 1.00 63.84 88 CYS A CA 1
ATOM 669 C C . CYS A 1 88 ? 18.222 -10.043 -10.414 1.00 63.84 88 CYS A C 1
ATOM 671 O O . CYS A 1 88 ? 17.974 -10.061 -11.622 1.00 63.84 88 CYS A O 1
ATOM 673 N N . SER A 1 89 ? 19.395 -10.466 -9.941 1.00 64.81 89 SER A N 1
ATOM 674 C CA . SER A 1 89 ? 20.500 -10.907 -10.803 1.00 64.81 89 SER A CA 1
ATOM 675 C C . SER A 1 89 ? 20.107 -11.976 -11.830 1.00 64.81 89 SER A C 1
ATOM 677 O O . SER A 1 89 ? 20.623 -11.960 -12.946 1.00 64.81 89 SER A O 1
ATOM 679 N N . THR A 1 90 ? 19.158 -12.859 -11.509 1.00 66.00 90 THR A N 1
ATOM 680 C CA . THR A 1 90 ? 18.621 -13.855 -12.447 1.00 66.00 90 THR A CA 1
ATOM 681 C C . THR A 1 90 ? 17.912 -13.201 -13.633 1.00 66.00 90 THR A C 1
ATOM 683 O O . THR A 1 90 ? 18.225 -13.518 -14.779 1.00 66.00 90 THR A O 1
ATOM 686 N N . CYS A 1 91 ? 17.004 -12.255 -13.384 1.00 68.19 91 CYS A N 1
ATOM 687 C CA . CYS A 1 91 ? 16.259 -11.573 -14.442 1.00 68.19 91 CYS A CA 1
ATOM 688 C C . CYS A 1 91 ? 17.170 -10.674 -15.291 1.00 68.19 91 CYS A C 1
ATOM 690 O O . CYS A 1 91 ? 17.025 -10.646 -16.513 1.00 68.19 91 CYS A O 1
ATOM 692 N N . ILE A 1 92 ? 18.167 -10.010 -14.692 1.00 71.75 92 ILE A N 1
ATOM 693 C CA . ILE A 1 92 ? 19.135 -9.226 -15.478 1.00 71.75 92 ILE A CA 1
ATOM 694 C C . ILE A 1 92 ? 19.934 -10.152 -16.408 1.00 71.75 92 ILE A C 1
ATOM 696 O O . ILE A 1 92 ? 20.085 -9.846 -17.585 1.00 71.75 92 ILE A O 1
ATOM 700 N N . ARG A 1 93 ? 20.397 -11.312 -15.920 1.00 72.75 93 ARG A N 1
ATOM 701 C CA . ARG A 1 93 ? 21.178 -12.266 -16.730 1.00 72.75 93 ARG A CA 1
ATOM 702 C C . ARG A 1 93 ? 20.361 -12.923 -17.838 1.00 72.75 93 ARG A C 1
ATOM 704 O O . ARG A 1 93 ? 20.880 -13.113 -18.931 1.00 72.75 93 ARG A O 1
ATOM 711 N N . GLN A 1 94 ? 19.121 -13.312 -17.550 1.00 69.12 94 GLN A N 1
ATOM 712 C CA . GLN A 1 94 ? 18.320 -14.121 -18.472 1.00 69.12 94 GLN A CA 1
ATOM 713 C C . GLN A 1 94 ? 17.511 -13.294 -19.470 1.00 69.12 94 GLN A C 1
ATOM 715 O O . GLN A 1 94 ? 17.230 -13.780 -20.562 1.00 69.12 94 GLN A O 1
ATOM 720 N N . LYS A 1 95 ? 17.108 -12.075 -19.097 1.00 71.94 95 LYS A N 1
ATOM 721 C CA . LYS A 1 95 ? 16.164 -11.274 -19.886 1.00 71.94 95 LYS A CA 1
ATOM 722 C C . LYS A 1 95 ? 16.739 -9.928 -20.313 1.00 71.94 95 LYS A C 1
ATOM 724 O O . LYS A 1 95 ? 16.485 -9.503 -21.433 1.00 71.94 95 LYS A O 1
ATOM 729 N N . LEU A 1 96 ? 17.519 -9.261 -19.455 1.00 77.88 96 LEU A N 1
ATOM 730 C CA . LEU A 1 96 ? 17.845 -7.835 -19.625 1.00 77.88 96 LEU A CA 1
ATOM 731 C C . LEU A 1 96 ? 19.340 -7.477 -19.434 1.00 77.88 96 LEU A C 1
ATOM 733 O O . LEU A 1 96 ? 19.649 -6.500 -18.741 1.00 77.88 96 LEU A O 1
ATOM 737 N N . PRO A 1 97 ? 20.302 -8.191 -20.056 1.00 78.50 97 PRO A N 1
ATOM 738 C CA . PRO A 1 97 ? 21.730 -7.939 -19.824 1.00 78.50 97 PRO A CA 1
ATOM 739 C C . PRO A 1 97 ? 22.199 -6.565 -20.332 1.00 78.50 97 PRO A C 1
ATOM 741 O O . PRO A 1 97 ? 23.152 -5.980 -19.811 1.00 78.50 97 PRO A O 1
ATOM 744 N N . PHE A 1 98 ? 21.491 -5.999 -21.312 1.00 79.81 98 PHE A N 1
ATOM 745 C CA . PHE A 1 98 ? 21.780 -4.683 -21.884 1.00 79.81 98 PHE A CA 1
ATOM 746 C C . PHE A 1 98 ? 21.472 -3.513 -20.935 1.00 79.81 98 PHE A C 1
ATOM 748 O O . PHE A 1 98 ? 22.030 -2.428 -21.112 1.00 79.81 98 PHE A O 1
ATOM 755 N N . ILE A 1 99 ? 20.614 -3.715 -19.926 1.00 77.50 99 ILE A N 1
ATOM 756 C CA . ILE A 1 99 ? 20.252 -2.675 -18.948 1.00 77.50 99 ILE A CA 1
ATOM 757 C C . ILE A 1 99 ? 21.371 -2.479 -17.924 1.00 77.50 99 ILE A C 1
ATOM 759 O O . ILE A 1 99 ? 21.636 -1.350 -17.520 1.00 77.50 99 ILE A O 1
ATOM 763 N N . ALA A 1 100 ? 22.094 -3.544 -17.562 1.00 75.56 100 ALA A N 1
ATOM 764 C CA . ALA A 1 100 ? 23.214 -3.474 -16.617 1.00 75.56 100 ALA A CA 1
ATOM 765 C C . ALA A 1 100 ? 24.338 -2.523 -17.054 1.00 75.56 100 ALA A C 1
ATOM 767 O O . ALA A 1 100 ? 25.096 -2.037 -16.220 1.00 75.56 100 ALA A O 1
ATOM 768 N N . HIS A 1 101 ? 24.421 -2.230 -18.350 1.00 77.31 101 HIS A N 1
ATOM 769 C CA . HIS A 1 101 ? 25.533 -1.510 -18.958 1.00 77.31 101 HIS A CA 1
ATOM 770 C C . HIS A 1 101 ? 25.206 -0.056 -19.308 1.00 77.31 101 HIS A C 1
ATOM 772 O O . HIS A 1 101 ? 25.991 0.592 -19.999 1.00 77.31 101 HIS A O 1
ATOM 778 N N . ILE A 1 102 ? 24.071 0.482 -18.841 1.00 75.50 102 ILE A N 1
ATOM 779 C CA . ILE A 1 102 ? 23.738 1.897 -19.039 1.00 75.50 102 ILE A CA 1
ATOM 780 C C . ILE A 1 102 ? 24.741 2.752 -18.238 1.00 75.50 102 ILE A C 1
ATOM 782 O O . ILE A 1 102 ? 24.687 2.764 -17.004 1.00 75.50 102 ILE A O 1
ATOM 786 N N . PRO A 1 103 ? 25.639 3.516 -18.894 1.00 69.25 103 PRO A N 1
ATOM 787 C CA . PRO A 1 103 ? 26.687 4.252 -18.194 1.00 69.25 103 PRO A CA 1
ATOM 788 C C . PRO A 1 103 ? 26.096 5.364 -17.334 1.00 69.25 103 PRO A C 1
ATOM 790 O O . PRO A 1 103 ? 25.221 6.100 -17.803 1.00 69.25 103 PRO A O 1
ATOM 793 N N . ALA A 1 104 ? 26.589 5.517 -16.103 1.00 69.06 104 ALA A N 1
ATOM 794 C CA . ALA A 1 104 ? 26.191 6.608 -15.215 1.00 69.06 104 ALA A CA 1
ATOM 795 C C . ALA A 1 104 ? 26.401 7.977 -15.893 1.00 69.06 104 ALA A C 1
ATOM 797 O O . ALA A 1 104 ? 27.436 8.216 -16.514 1.00 69.06 104 ALA A O 1
ATOM 798 N N . GLY A 1 105 ? 25.402 8.860 -15.799 1.00 68.50 105 GLY A N 1
ATOM 799 C CA . GLY A 1 105 ? 25.477 10.230 -16.321 1.00 68.50 105 GLY A CA 1
ATOM 800 C C . GLY A 1 105 ? 25.257 10.405 -17.830 1.00 68.50 105 GLY A C 1
ATOM 801 O O . GLY A 1 105 ? 25.375 11.524 -18.313 1.00 68.50 105 GLY A O 1
ATOM 802 N N . LYS A 1 106 ? 24.938 9.346 -18.591 1.00 69.06 106 LYS A N 1
ATOM 803 C CA . LYS A 1 106 ? 24.454 9.496 -19.977 1.00 69.06 106 LYS A CA 1
ATOM 804 C C . LYS A 1 106 ? 22.929 9.571 -20.023 1.00 69.06 106 LYS A C 1
ATOM 806 O O . LYS A 1 106 ? 22.270 8.675 -19.488 1.00 69.06 106 LYS A O 1
ATOM 811 N N . ASP A 1 107 ? 22.421 10.582 -20.729 1.00 69.75 107 ASP A N 1
ATOM 812 C CA . ASP A 1 107 ? 20.985 10.855 -20.866 1.00 69.75 107 ASP A CA 1
ATOM 813 C C . ASP A 1 107 ? 20.250 9.818 -21.710 1.00 69.75 107 ASP A C 1
ATOM 815 O O . ASP A 1 107 ? 19.142 9.461 -21.354 1.00 69.75 107 ASP A O 1
ATOM 819 N N . VAL A 1 108 ? 20.850 9.301 -22.791 1.00 81.25 108 VAL A N 1
ATOM 820 C CA . VAL A 1 108 ? 20.279 8.217 -23.614 1.00 81.25 108 VAL A CA 1
ATOM 821 C C . VAL A 1 108 ? 21.400 7.295 -24.088 1.00 81.25 108 VAL A C 1
ATOM 823 O O . VAL A 1 108 ? 22.399 7.753 -24.652 1.00 81.25 108 VAL A O 1
ATOM 826 N N . PHE A 1 109 ? 21.249 5.985 -23.880 1.00 79.69 109 PHE A N 1
ATOM 827 C CA . PHE A 1 109 ? 22.235 4.983 -24.286 1.00 79.69 109 PHE A CA 1
ATOM 828 C C . PHE A 1 109 ? 21.641 3.961 -25.261 1.00 79.69 109 PHE A C 1
ATOM 830 O O . PHE A 1 109 ? 20.653 3.297 -24.970 1.00 79.69 109 PHE A O 1
ATOM 837 N N . CYS A 1 110 ? 22.261 3.828 -26.436 1.00 85.00 110 CYS A N 1
ATOM 838 C CA . CYS A 1 110 ? 21.813 2.914 -27.484 1.00 85.00 110 CYS A CA 1
ATOM 83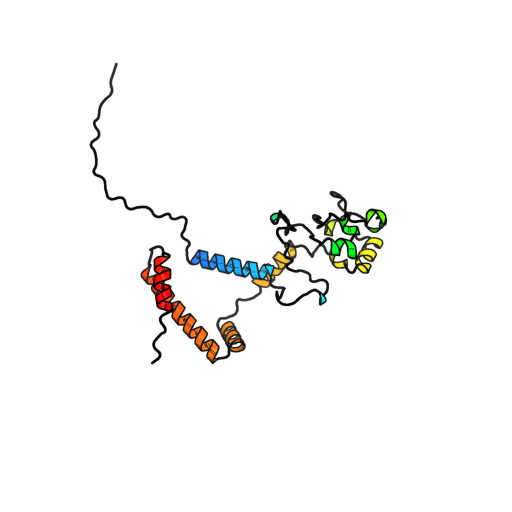9 C C . CYS A 1 110 ? 22.379 1.505 -27.271 1.00 85.00 110 CYS A C 1
ATOM 841 O O . CYS A 1 110 ? 23.582 1.288 -27.426 1.00 85.00 110 CYS A O 1
ATOM 843 N N . HIS A 1 111 ? 21.504 0.550 -26.950 1.00 80.50 111 HIS A N 1
ATOM 844 C CA . HIS A 1 111 ? 21.885 -0.836 -26.665 1.00 80.50 111 HIS A CA 1
ATOM 845 C C . HIS A 1 111 ? 22.293 -1.624 -27.908 1.00 80.50 111 HIS A C 1
ATOM 847 O O . HIS A 1 111 ? 23.059 -2.574 -27.785 1.00 80.50 111 HIS A O 1
ATOM 853 N N . SER A 1 112 ? 21.850 -1.226 -29.107 1.00 78.38 112 SER A N 1
ATOM 854 C CA . SER A 1 112 ? 22.209 -1.930 -30.349 1.00 78.38 112 SER A CA 1
ATOM 855 C C . SER A 1 112 ? 23.704 -1.870 -30.683 1.00 78.38 112 SER A C 1
ATOM 857 O O . SER A 1 112 ? 24.169 -2.590 -31.560 1.00 78.38 112 SER A O 1
ATOM 859 N N . LYS A 1 113 ? 24.464 -1.026 -29.974 1.00 78.00 113 LYS A N 1
ATOM 860 C CA . LYS A 1 113 ? 25.917 -0.879 -30.117 1.00 78.00 113 LYS A CA 1
ATOM 861 C C . LYS A 1 113 ? 26.724 -1.706 -29.112 1.00 78.00 113 LYS A C 1
ATOM 863 O O . LYS A 1 113 ? 27.949 -1.632 -29.148 1.00 78.00 113 LYS A O 1
ATOM 868 N N . LEU A 1 114 ? 26.068 -2.432 -28.205 1.00 80.31 114 LEU A N 1
ATOM 869 C CA . LEU A 1 114 ? 26.748 -3.293 -27.237 1.00 80.31 114 LEU A CA 1
ATOM 870 C C . LEU A 1 114 ? 27.283 -4.550 -27.928 1.00 80.31 114 LEU A C 1
ATOM 872 O O . LEU A 1 114 ? 26.560 -5.206 -28.678 1.00 80.31 114 LEU A O 1
ATOM 876 N N . SER A 1 115 ? 28.540 -4.898 -27.653 1.00 76.81 115 SER A N 1
ATOM 877 C CA . SER A 1 115 ? 29.098 -6.193 -28.048 1.00 76.81 115 SER A CA 1
ATOM 878 C C . SER A 1 115 ? 28.717 -7.288 -27.046 1.00 76.81 115 SER A C 1
ATOM 880 O O . SER A 1 115 ? 28.312 -7.004 -25.917 1.00 76.81 115 SER A O 1
ATOM 882 N N . ALA A 1 116 ? 28.859 -8.556 -27.438 1.00 75.50 116 ALA A N 1
ATOM 883 C CA . ALA A 1 116 ? 28.546 -9.692 -26.569 1.00 75.50 116 ALA A CA 1
ATOM 884 C C . ALA A 1 116 ? 29.405 -9.708 -25.290 1.00 75.50 116 ALA A C 1
ATOM 886 O O . ALA A 1 116 ? 28.922 -10.077 -24.222 1.00 75.50 116 ALA A O 1
ATOM 887 N N . GLU A 1 117 ? 30.655 -9.246 -25.372 1.00 74.81 117 GLU A N 1
ATOM 888 C CA . GLU A 1 117 ? 31.554 -9.123 -24.220 1.00 74.81 117 GLU A CA 1
ATOM 889 C C . GLU A 1 117 ? 31.075 -8.053 -23.228 1.00 74.81 117 GLU A C 1
ATOM 891 O O . GLU A 1 117 ? 31.284 -8.184 -22.026 1.00 74.81 117 GLU A O 1
ATOM 896 N N . GLN A 1 118 ? 30.388 -7.017 -23.720 1.00 73.81 118 GLN A N 1
ATOM 897 C CA . GLN A 1 118 ? 29.794 -5.945 -22.917 1.00 73.81 118 GLN A CA 1
ATOM 898 C C . GLN A 1 118 ? 28.401 -6.298 -22.377 1.00 73.81 118 GLN A C 1
ATOM 900 O O . GLN A 1 118 ? 27.717 -5.418 -21.875 1.00 73.81 118 GLN A O 1
ATOM 905 N N . LEU A 1 119 ? 27.940 -7.542 -22.521 1.00 74.94 119 LEU A N 1
ATOM 906 C CA . LEU A 1 119 ? 26.678 -8.022 -21.942 1.00 74.94 119 LEU A CA 1
ATOM 907 C C . LEU A 1 119 ? 26.908 -8.955 -20.744 1.00 74.94 119 LEU A C 1
ATOM 909 O O . LEU A 1 119 ? 25.950 -9.433 -20.135 1.00 74.94 119 LEU A O 1
ATOM 913 N N . VAL A 1 120 ? 28.169 -9.209 -20.386 1.00 77.06 120 VAL A N 1
ATOM 914 C CA . VAL A 1 120 ? 28.537 -10.105 -19.289 1.00 77.06 120 VAL A CA 1
ATOM 915 C C . VAL A 1 120 ? 28.351 -9.399 -17.949 1.00 77.06 120 VAL A C 1
ATOM 917 O O . VAL A 1 120 ? 28.972 -8.378 -17.676 1.00 77.06 120 VAL A O 1
ATOM 920 N N . ILE A 1 121 ? 27.510 -9.973 -17.089 1.00 72.50 121 ILE A N 1
ATOM 921 C CA . ILE A 1 121 ? 27.230 -9.437 -15.752 1.00 72.50 121 ILE A CA 1
ATOM 922 C C . ILE A 1 121 ? 28.139 -10.128 -14.722 1.00 72.50 121 ILE A C 1
ATOM 924 O O . ILE A 1 121 ? 28.090 -11.364 -14.630 1.00 72.50 121 ILE A O 1
ATOM 928 N N . PRO A 1 122 ? 28.911 -9.375 -13.914 1.00 75.88 122 PRO A N 1
ATOM 929 C CA . PRO A 1 122 ? 29.743 -9.922 -12.841 1.00 75.88 122 PRO A CA 1
ATOM 930 C C . PRO A 1 122 ? 28.953 -10.831 -11.895 1.00 75.88 122 PRO A C 1
ATOM 932 O O . PRO A 1 122 ? 27.801 -10.548 -11.572 1.00 75.88 122 PRO A O 1
ATOM 935 N N . GLU A 1 123 ? 29.527 -11.960 -11.478 1.00 75.19 123 GLU A N 1
ATOM 936 C CA . GLU A 1 123 ? 28.838 -12.997 -10.684 1.00 75.19 123 GLU A CA 1
ATOM 937 C C . GLU A 1 123 ? 28.404 -12.502 -9.290 1.00 75.19 123 GLU A C 1
ATOM 939 O O . GLU A 1 123 ? 27.380 -12.920 -8.751 1.00 75.19 123 GLU A O 1
ATOM 944 N N . ASP A 1 124 ? 29.133 -11.526 -8.758 1.00 71.75 124 ASP A N 1
ATOM 945 C CA . ASP A 1 124 ? 28.899 -10.824 -7.499 1.00 71.75 124 ASP A CA 1
ATOM 946 C C . ASP A 1 124 ? 27.810 -9.739 -7.581 1.00 71.75 124 ASP A C 1
ATOM 948 O O . ASP A 1 124 ? 27.301 -9.299 -6.545 1.00 71.75 124 ASP A O 1
ATOM 952 N N . GLN A 1 125 ? 27.386 -9.337 -8.785 1.00 68.44 125 GLN A N 1
ATOM 953 C CA . GLN A 1 125 ? 26.322 -8.352 -8.961 1.00 68.44 125 GLN A CA 1
ATOM 954 C C . GLN A 1 125 ? 24.947 -8.976 -8.677 1.00 68.44 125 GLN A C 1
ATOM 956 O O . GLN A 1 125 ? 24.365 -9.691 -9.500 1.00 68.44 125 GLN A O 1
ATOM 961 N N . LYS A 1 126 ? 24.419 -8.690 -7.480 1.00 64.44 126 LYS A N 1
ATOM 962 C CA . LYS A 1 126 ? 23.141 -9.229 -6.974 1.00 64.44 126 LYS A CA 1
ATOM 963 C C . LYS A 1 126 ? 21.916 -8.408 -7.373 1.00 64.44 126 LYS A C 1
ATOM 965 O O . LYS A 1 126 ? 20.834 -8.969 -7.530 1.00 64.44 126 LYS A O 1
ATOM 970 N N . ALA A 1 127 ? 22.097 -7.103 -7.539 1.00 64.75 127 ALA A N 1
ATOM 971 C CA . ALA A 1 127 ? 21.053 -6.165 -7.916 1.00 64.75 127 ALA A CA 1
ATOM 972 C C . ALA A 1 127 ? 21.644 -5.057 -8.788 1.00 64.75 127 ALA A C 1
ATOM 974 O O . ALA A 1 127 ? 22.847 -4.785 -8.756 1.00 64.75 127 ALA A O 1
ATOM 975 N N . LEU A 1 128 ? 20.785 -4.425 -9.574 1.00 69.38 128 LEU A N 1
ATOM 976 C CA . LEU A 1 128 ? 21.119 -3.268 -10.386 1.00 69.38 128 LEU A CA 1
ATOM 977 C C . LEU A 1 128 ? 20.224 -2.121 -9.951 1.00 69.38 128 LEU A C 1
ATOM 979 O O . LEU A 1 128 ? 19.020 -2.311 -9.859 1.00 69.38 128 LEU A O 1
ATOM 983 N N . MET A 1 129 ? 20.818 -0.956 -9.705 1.00 68.75 129 MET A N 1
ATOM 984 C CA . MET A 1 129 ? 20.094 0.245 -9.311 1.00 68.75 129 MET A CA 1
ATOM 985 C C . MET A 1 129 ? 20.386 1.351 -10.324 1.00 68.75 129 MET A C 1
ATOM 987 O O . MET A 1 129 ? 21.498 1.875 -10.370 1.00 68.75 129 MET A O 1
ATOM 991 N N . ILE A 1 130 ? 19.406 1.693 -11.162 1.00 71.81 130 ILE A N 1
ATOM 992 C CA . ILE A 1 130 ? 19.553 2.737 -12.184 1.00 71.81 130 ILE A CA 1
ATOM 993 C C . ILE A 1 130 ? 18.481 3.794 -11.976 1.00 71.81 130 ILE A C 1
ATOM 995 O O . ILE A 1 130 ? 17.296 3.529 -12.175 1.00 71.81 130 ILE A O 1
ATOM 999 N N . SER A 1 131 ? 18.921 5.007 -11.644 1.00 73.62 131 SER A N 1
ATOM 1000 C CA . SER A 1 131 ? 18.050 6.174 -11.578 1.00 73.62 131 SER A CA 1
ATOM 1001 C C . SER A 1 131 ? 17.537 6.566 -12.960 1.00 73.62 131 SER A C 1
ATOM 1003 O O . SER A 1 131 ? 18.298 6.613 -13.937 1.00 73.62 131 SER A O 1
ATOM 1005 N N . HIS A 1 132 ? 16.230 6.838 -13.022 1.00 75.69 132 HIS A N 1
ATOM 1006 C CA . HIS A 1 132 ? 15.509 7.293 -14.215 1.00 75.69 132 HIS A CA 1
ATOM 1007 C C . HIS A 1 132 ? 15.812 6.458 -15.471 1.00 75.69 132 HIS A C 1
ATOM 1009 O O . HIS A 1 132 ? 15.969 7.004 -16.564 1.00 75.69 132 HIS A O 1
ATOM 1015 N N . PHE A 1 133 ? 15.930 5.132 -15.321 1.00 78.25 133 PHE A N 1
ATOM 1016 C CA . PHE A 1 133 ? 16.367 4.252 -16.409 1.00 78.25 133 PHE A CA 1
ATOM 1017 C C . PHE A 1 133 ? 15.494 4.393 -17.666 1.00 78.25 133 PHE A C 1
ATOM 1019 O O . PHE A 1 133 ? 16.044 4.432 -18.759 1.00 78.25 133 PHE A O 1
ATOM 1026 N N . ARG A 1 134 ? 14.173 4.578 -17.507 1.00 81.69 134 ARG A N 1
ATOM 1027 C CA . ARG A 1 134 ? 13.189 4.756 -18.595 1.00 81.69 134 ARG A CA 1
ATOM 1028 C C . ARG A 1 134 ? 13.550 5.899 -19.541 1.00 81.69 134 ARG A C 1
ATOM 1030 O O . ARG A 1 134 ? 13.537 5.723 -20.753 1.00 81.69 134 ARG A O 1
ATOM 1037 N N . LYS A 1 135 ? 13.990 7.035 -18.985 1.00 82.25 135 LYS A N 1
ATOM 1038 C CA . LYS A 1 135 ? 14.448 8.207 -19.757 1.00 82.25 135 LYS A CA 1
ATOM 1039 C C . LYS A 1 135 ? 15.768 7.957 -20.489 1.00 82.25 135 LYS A C 1
ATOM 1041 O O . LYS A 1 135 ? 16.086 8.665 -21.436 1.00 82.25 135 LYS A O 1
ATOM 1046 N N . ARG A 1 136 ? 16.528 6.948 -20.050 1.00 83.75 136 ARG A N 1
ATOM 1047 C CA . ARG A 1 136 ? 17.867 6.610 -20.551 1.00 83.75 136 ARG A CA 1
ATOM 1048 C C . ARG A 1 136 ? 17.876 5.484 -21.578 1.00 83.75 136 ARG A C 1
ATOM 1050 O O . ARG A 1 136 ? 18.914 5.251 -22.207 1.00 83.75 136 ARG A O 1
ATOM 1057 N N . LEU A 1 137 ? 16.739 4.819 -21.775 1.00 86.19 137 LEU A N 1
ATOM 1058 C CA . LEU A 1 137 ? 16.542 3.807 -22.806 1.00 86.19 137 LEU A CA 1
ATOM 1059 C C . LEU A 1 137 ? 16.435 4.454 -24.190 1.00 86.19 137 LEU A C 1
ATOM 1061 O O . LEU A 1 137 ? 15.740 5.449 -24.395 1.00 86.19 137 LEU A O 1
ATOM 1065 N N . CYS A 1 138 ? 17.139 3.889 -25.168 1.00 89.25 138 CYS A N 1
ATOM 1066 C CA . CYS A 1 138 ? 17.088 4.376 -26.541 1.00 89.25 138 CYS A CA 1
ATOM 1067 C C . CYS A 1 138 ? 15.859 3.829 -27.275 1.00 89.25 138 CYS A C 1
ATOM 1069 O O . CYS A 1 138 ? 15.642 2.625 -27.309 1.00 89.25 138 CYS A O 1
ATOM 1071 N N . LYS A 1 139 ? 15.109 4.709 -27.946 1.00 90.31 139 LYS A N 1
ATOM 1072 C CA . LYS A 1 139 ? 13.897 4.361 -28.713 1.00 90.31 139 LYS A CA 1
ATOM 1073 C C . LYS A 1 139 ? 14.147 4.265 -30.229 1.00 90.31 139 LYS A C 1
ATOM 1075 O O . LYS A 1 139 ? 13.256 4.534 -31.028 1.00 90.31 139 LYS A O 1
ATOM 1080 N N . CYS A 1 140 ? 15.382 3.970 -30.655 1.00 91.81 140 CYS A N 1
ATOM 1081 C CA . CYS A 1 140 ? 15.666 3.732 -32.075 1.00 91.81 140 CYS A CA 1
ATOM 1082 C C . CYS A 1 140 ? 15.099 2.378 -32.526 1.00 91.81 140 CYS A C 1
ATOM 1084 O O . CYS A 1 140 ? 14.932 1.476 -31.709 1.00 91.81 140 CYS A O 1
ATOM 1086 N N . THR A 1 141 ? 14.889 2.202 -33.833 1.00 92.88 141 THR A N 1
ATOM 1087 C CA . THR A 1 141 ? 14.322 0.974 -34.424 1.00 92.88 141 THR A CA 1
ATOM 1088 C C . THR A 1 141 ? 15.026 -0.306 -33.971 1.00 92.88 141 THR A C 1
ATOM 1090 O O . THR A 1 141 ? 14.371 -1.312 -33.704 1.00 92.88 141 THR A O 1
ATOM 1093 N N . ASP A 1 142 ? 16.354 -0.272 -33.838 1.00 91.31 142 ASP A N 1
ATOM 1094 C CA . ASP A 1 142 ? 17.128 -1.434 -33.402 1.00 91.31 142 ASP A CA 1
ATOM 1095 C C . ASP A 1 142 ? 16.896 -1.773 -31.927 1.00 91.31 142 ASP A C 1
ATOM 1097 O O . ASP A 1 142 ? 16.771 -2.946 -31.587 1.00 91.31 142 ASP A O 1
ATOM 1101 N N . CYS A 1 143 ? 16.835 -0.762 -31.053 1.00 89.06 143 CYS A N 1
ATOM 1102 C CA . CYS A 1 143 ? 16.602 -0.964 -29.622 1.00 89.06 143 CYS A CA 1
ATOM 1103 C C . CYS A 1 143 ? 15.153 -1.373 -29.349 1.00 89.06 143 CYS A C 1
ATOM 1105 O O . CYS A 1 143 ? 14.933 -2.301 -28.580 1.00 89.06 143 CYS A O 1
ATOM 1107 N N . THR A 1 144 ? 14.183 -0.775 -30.044 1.00 89.81 144 THR A N 1
ATOM 1108 C CA . THR A 1 144 ? 12.772 -1.175 -29.959 1.00 89.81 144 THR A CA 1
ATOM 1109 C C . THR A 1 144 ? 12.586 -2.651 -30.295 1.00 89.81 144 THR A C 1
ATOM 1111 O O . THR A 1 144 ? 11.932 -3.368 -29.546 1.00 89.81 144 THR A O 1
ATOM 1114 N N . ARG A 1 145 ? 13.247 -3.143 -31.350 1.00 89.62 145 ARG A N 1
ATOM 1115 C CA . ARG A 1 145 ? 13.229 -4.569 -31.704 1.00 89.62 145 ARG A CA 1
ATOM 1116 C C . ARG A 1 145 ? 13.873 -5.458 -30.634 1.00 89.62 145 ARG A C 1
ATOM 1118 O O . ARG A 1 145 ? 13.458 -6.596 -30.464 1.00 89.62 145 ARG A O 1
ATOM 1125 N N . ILE A 1 146 ? 14.903 -4.975 -29.934 1.00 87.31 146 ILE A N 1
ATOM 1126 C CA . ILE A 1 146 ? 15.508 -5.718 -28.817 1.00 87.31 146 ILE A CA 1
ATOM 1127 C C . ILE A 1 146 ? 14.505 -5.849 -27.666 1.00 87.31 146 ILE A C 1
ATOM 1129 O O . ILE A 1 146 ? 14.392 -6.937 -27.111 1.00 87.31 146 ILE A O 1
ATOM 1133 N N . TYR A 1 147 ? 13.776 -4.782 -27.329 1.00 87.44 147 TYR A N 1
ATOM 1134 C CA . TYR A 1 147 ? 12.785 -4.828 -26.251 1.00 87.44 147 TYR A CA 1
ATOM 1135 C C . TYR A 1 147 ? 11.596 -5.734 -26.584 1.00 87.44 147 TYR A C 1
ATOM 1137 O O . TYR A 1 147 ? 11.170 -6.495 -25.725 1.00 87.44 147 TYR A O 1
ATOM 1145 N N . ASP A 1 148 ? 11.119 -5.698 -27.828 1.00 87.69 148 ASP A N 1
ATOM 1146 C CA . ASP A 1 148 ? 10.068 -6.589 -28.339 1.00 87.69 148 ASP A CA 1
ATOM 1147 C C . ASP A 1 148 ? 10.501 -8.067 -28.260 1.00 87.69 148 ASP A C 1
ATOM 1149 O O . ASP A 1 148 ? 9.847 -8.893 -27.631 1.00 87.69 148 ASP A O 1
ATOM 1153 N N . LEU A 1 149 ? 11.697 -8.398 -28.765 1.00 86.75 149 LEU A N 1
ATOM 1154 C CA . LEU A 1 149 ? 12.244 -9.762 -28.683 1.00 86.75 149 LEU A CA 1
ATOM 1155 C C . LEU A 1 149 ? 12.487 -10.248 -27.245 1.00 86.75 149 LEU A C 1
ATOM 1157 O O . LEU A 1 149 ? 12.492 -11.456 -26.999 1.00 86.75 149 LEU A O 1
ATOM 1161 N N . ALA A 1 150 ? 12.745 -9.327 -26.317 1.00 82.56 150 ALA A N 1
ATOM 1162 C CA . ALA A 1 150 ? 12.944 -9.626 -24.903 1.00 82.56 150 ALA A CA 1
ATOM 1163 C C . ALA A 1 150 ? 11.635 -9.635 -24.093 1.00 82.56 150 ALA A C 1
ATOM 1165 O O . ALA A 1 150 ? 11.687 -9.975 -22.908 1.00 82.56 150 ALA A O 1
ATOM 1166 N N . ASP A 1 151 ? 10.496 -9.311 -24.722 1.00 82.88 151 ASP A N 1
ATOM 1167 C CA . ASP A 1 151 ? 9.181 -9.171 -24.087 1.00 82.88 151 ASP A CA 1
ATOM 1168 C C . ASP A 1 151 ? 9.204 -8.143 -22.938 1.00 82.88 151 ASP A C 1
ATOM 1170 O O . ASP A 1 151 ? 8.788 -8.398 -21.808 1.00 82.88 151 ASP A O 1
ATOM 1174 N N . CYS A 1 152 ? 9.821 -6.984 -23.202 1.00 82.19 152 CYS A N 1
ATOM 1175 C CA . CYS A 1 152 ? 10.044 -5.931 -22.208 1.00 82.19 152 CYS A CA 1
ATOM 1176 C C . CYS A 1 152 ? 9.770 -4.511 -22.728 1.00 82.19 152 CYS A C 1
ATOM 1178 O O . CYS A 1 152 ? 10.378 -3.537 -22.277 1.00 82.19 152 CYS A O 1
ATOM 1180 N N . GLU A 1 153 ? 8.873 -4.373 -23.701 1.00 85.19 153 GLU A N 1
ATOM 1181 C CA . GLU A 1 153 ? 8.489 -3.090 -24.303 1.00 85.19 153 GLU A CA 1
ATOM 1182 C C . GLU A 1 153 ? 7.965 -2.060 -23.289 1.00 85.19 153 GLU A C 1
ATOM 1184 O O . GLU A 1 153 ? 8.255 -0.868 -23.415 1.00 85.19 153 GLU A O 1
ATOM 1189 N N . TYR A 1 154 ? 7.315 -2.531 -22.219 1.00 82.38 154 TYR A N 1
ATOM 1190 C CA . TYR A 1 154 ? 6.831 -1.725 -21.096 1.00 82.38 154 TYR A CA 1
ATOM 1191 C C . TYR A 1 154 ? 7.934 -0.913 -20.396 1.00 82.38 154 TYR A C 1
ATOM 1193 O O . TYR A 1 154 ? 7.656 0.090 -19.744 1.00 82.38 154 TYR A O 1
ATOM 1201 N N . LEU A 1 155 ? 9.211 -1.290 -20.534 1.00 81.12 155 LEU A N 1
ATOM 1202 C CA . LEU A 1 155 ? 10.331 -0.532 -19.967 1.00 81.12 155 LEU A CA 1
ATOM 1203 C C . LEU A 1 155 ? 10.506 0.852 -20.610 1.00 81.12 155 LEU A C 1
ATOM 1205 O O . LEU A 1 155 ? 11.093 1.739 -19.994 1.00 81.12 155 LEU A O 1
ATOM 1209 N N . MET A 1 156 ? 10.019 1.046 -21.839 1.00 83.88 156 MET A N 1
ATOM 1210 C CA . MET A 1 156 ? 10.079 2.336 -22.537 1.00 83.88 156 MET A CA 1
ATOM 1211 C C . MET A 1 156 ? 8.961 3.302 -22.141 1.00 83.88 156 MET A C 1
ATOM 1213 O O . MET A 1 156 ? 9.030 4.477 -22.520 1.00 83.88 156 MET A O 1
ATOM 1217 N N . ASP A 1 157 ? 7.936 2.815 -21.439 1.00 83.56 157 ASP A N 1
ATOM 1218 C CA . ASP A 1 157 ? 6.834 3.644 -20.978 1.00 83.56 157 ASP A CA 1
ATOM 1219 C C . ASP A 1 157 ? 7.336 4.571 -19.868 1.00 83.56 157 ASP A C 1
ATOM 1221 O O . ASP A 1 157 ? 7.783 4.102 -18.824 1.00 83.56 157 ASP A O 1
ATOM 1225 N N . GLU A 1 158 ? 7.330 5.879 -20.124 1.00 78.38 158 GLU A N 1
ATOM 1226 C CA . GLU A 1 158 ? 7.727 6.906 -19.154 1.00 78.38 158 GLU A CA 1
ATOM 1227 C C . GLU A 1 158 ? 6.606 7.232 -18.164 1.00 78.38 158 GLU A C 1
ATOM 1229 O O . GLU A 1 158 ? 6.871 7.864 -17.143 1.00 78.38 158 GLU A O 1
ATOM 1234 N N . GLU A 1 159 ? 5.375 6.813 -18.460 1.00 72.00 159 GLU A N 1
ATOM 1235 C CA . GLU A 1 159 ? 4.219 6.988 -17.590 1.00 72.00 159 GLU A CA 1
ATOM 1236 C C . GLU A 1 159 ? 4.135 5.908 -16.505 1.00 72.00 159 GLU A C 1
ATOM 1238 O O . GLU A 1 159 ? 3.507 6.132 -15.473 1.00 72.00 159 GLU A O 1
ATOM 1243 N N . ASP A 1 160 ? 4.825 4.782 -16.696 1.00 72.88 160 ASP A N 1
ATOM 1244 C CA . ASP A 1 160 ? 5.043 3.740 -15.688 1.00 72.88 160 ASP A CA 1
ATOM 1245 C C . ASP A 1 160 ? 6.101 4.185 -14.647 1.00 72.88 160 ASP A C 1
ATOM 1247 O O . ASP A 1 160 ? 7.174 3.589 -14.480 1.00 72.88 160 ASP A O 1
ATOM 1251 N N . ASP A 1 161 ? 5.823 5.318 -13.995 1.00 71.94 161 ASP A N 1
ATOM 1252 C CA . ASP A 1 161 ? 6.578 5.898 -12.882 1.00 71.94 161 ASP A CA 1
ATOM 1253 C C . ASP A 1 161 ? 5.781 5.791 -11.573 1.00 71.94 161 ASP A C 1
ATOM 1255 O O . ASP A 1 161 ? 4.557 5.951 -11.551 1.00 71.94 161 ASP A O 1
ATOM 1259 N N . MET A 1 162 ? 6.495 5.579 -10.461 1.00 69.19 162 MET A N 1
ATOM 1260 C CA . MET A 1 162 ? 5.903 5.460 -9.121 1.00 69.19 162 MET A CA 1
ATOM 1261 C C . MET A 1 162 ? 5.025 6.661 -8.756 1.00 69.19 162 MET A C 1
ATOM 1263 O O . MET A 1 162 ? 3.968 6.488 -8.160 1.00 69.19 162 MET A O 1
ATOM 1267 N N . THR A 1 163 ? 5.421 7.871 -9.153 1.00 72.00 163 THR A N 1
ATOM 1268 C CA . THR A 1 163 ? 4.687 9.099 -8.823 1.00 72.00 163 THR A CA 1
ATOM 1269 C C . THR A 1 163 ? 3.305 9.113 -9.470 1.00 72.00 163 THR A C 1
ATOM 1271 O O . THR A 1 163 ? 2.315 9.435 -8.816 1.00 72.00 163 THR A O 1
ATOM 1274 N N . LYS A 1 164 ? 3.221 8.727 -10.752 1.00 72.38 164 LYS A N 1
ATOM 1275 C CA . LYS A 1 164 ? 1.955 8.702 -11.494 1.00 72.38 164 LYS A CA 1
ATOM 1276 C C . LYS A 1 164 ? 1.031 7.612 -10.951 1.00 72.38 164 LYS A C 1
ATOM 1278 O O . LYS A 1 164 ? -0.158 7.862 -10.773 1.00 72.38 164 LYS A O 1
ATOM 1283 N N . PHE A 1 165 ? 1.583 6.443 -10.621 1.00 72.88 165 PHE A N 1
ATOM 1284 C CA . PHE A 1 165 ? 0.831 5.366 -9.980 1.00 72.88 165 PHE A CA 1
ATOM 1285 C C . PHE A 1 165 ? 0.260 5.788 -8.622 1.00 72.88 165 PHE A C 1
ATOM 1287 O O . PHE A 1 165 ? -0.924 5.562 -8.368 1.00 72.88 165 PHE A O 1
ATOM 1294 N N . ASP A 1 166 ? 1.066 6.421 -7.766 1.00 76.25 166 ASP A N 1
ATOM 1295 C CA . ASP A 1 166 ? 0.616 6.885 -6.453 1.00 76.25 166 ASP A CA 1
ATOM 1296 C C . ASP A 1 166 ? -0.499 7.927 -6.590 1.00 76.25 166 ASP A C 1
ATOM 1298 O O . ASP A 1 166 ? -1.483 7.892 -5.852 1.00 76.25 166 ASP A O 1
ATOM 1302 N N . GLU A 1 167 ? -0.376 8.854 -7.543 1.00 79.44 167 GLU A N 1
ATOM 1303 C CA . GLU A 1 167 ? -1.411 9.845 -7.838 1.00 79.44 167 GLU A CA 1
ATOM 1304 C C . GLU A 1 167 ? -2.698 9.212 -8.369 1.00 79.44 167 GLU A C 1
ATOM 1306 O O . GLU A 1 167 ? -3.788 9.578 -7.929 1.00 79.44 167 GLU A O 1
ATOM 1311 N N . ASP A 1 168 ? -2.602 8.279 -9.313 1.00 77.94 168 ASP A N 1
ATOM 1312 C CA . ASP A 1 168 ? -3.771 7.639 -9.913 1.00 77.94 168 ASP A CA 1
ATOM 1313 C C . ASP A 1 168 ? -4.462 6.684 -8.933 1.00 77.94 168 ASP A C 1
ATOM 1315 O O . ASP A 1 168 ? -5.692 6.651 -8.881 1.00 77.94 168 ASP A O 1
ATOM 1319 N N . SER A 1 169 ? -3.698 6.004 -8.077 1.00 78.25 169 SER A N 1
ATOM 1320 C CA . SER A 1 169 ? -4.223 5.183 -6.983 1.00 78.25 169 SER A CA 1
ATOM 1321 C C . SER A 1 169 ? -4.885 6.041 -5.906 1.00 78.25 169 SER A C 1
ATOM 1323 O O . SER A 1 169 ? -5.989 5.722 -5.474 1.00 78.25 169 SER A O 1
ATOM 1325 N N . LYS A 1 170 ? -4.293 7.186 -5.533 1.00 79.81 170 LYS A N 1
ATOM 1326 C CA . LYS A 1 170 ? -4.950 8.167 -4.650 1.00 79.81 170 LYS A CA 1
ATOM 1327 C C . LYS A 1 170 ? -6.267 8.653 -5.244 1.00 79.81 170 LYS A C 1
ATOM 1329 O O . LYS A 1 170 ? -7.273 8.641 -4.547 1.00 79.81 170 LYS A O 1
ATOM 1334 N N . LYS A 1 171 ? -6.293 9.008 -6.534 1.00 81.81 171 LYS A N 1
ATOM 1335 C CA . LYS A 1 171 ? -7.529 9.412 -7.228 1.00 81.81 171 LYS A CA 1
ATOM 1336 C C . LYS A 1 171 ? -8.556 8.282 -7.277 1.00 81.81 171 LYS A C 1
ATOM 1338 O O . LYS A 1 171 ? -9.747 8.565 -7.230 1.00 81.81 171 LYS A O 1
ATOM 1343 N N . ALA A 1 172 ? -8.132 7.029 -7.436 1.00 77.38 172 ALA A N 1
ATOM 1344 C CA . ALA A 1 172 ? -9.031 5.878 -7.431 1.00 77.38 172 ALA A CA 1
ATOM 1345 C C . ALA A 1 172 ? -9.651 5.666 -6.043 1.00 77.38 172 ALA A C 1
ATOM 1347 O O . ALA A 1 172 ? -10.871 5.584 -5.948 1.00 77.38 172 ALA A O 1
ATOM 1348 N N . ILE A 1 173 ? -8.837 5.705 -4.984 1.00 75.62 173 ILE A N 1
ATOM 1349 C CA . ILE A 1 173 ? -9.288 5.627 -3.586 1.00 75.62 173 ILE A CA 1
ATOM 1350 C C . ILE A 1 173 ? -10.228 6.795 -3.250 1.00 75.62 173 ILE A C 1
ATOM 1352 O O . ILE A 1 173 ? -11.277 6.594 -2.660 1.00 75.62 173 ILE A O 1
ATOM 1356 N N . GLU A 1 174 ? -9.913 8.019 -3.682 1.00 75.75 174 GLU A N 1
ATOM 1357 C CA . GLU A 1 174 ? -10.783 9.192 -3.481 1.00 75.75 174 GLU A CA 1
ATOM 1358 C C . GLU A 1 174 ? -12.110 9.109 -4.255 1.00 75.75 174 GLU A C 1
ATOM 1360 O O . GLU A 1 174 ? -13.089 9.758 -3.882 1.00 75.75 174 GLU A O 1
ATOM 1365 N N . ARG A 1 175 ? -12.152 8.349 -5.358 1.00 73.88 175 ARG A N 1
ATOM 1366 C CA . ARG A 1 175 ? -13.377 8.098 -6.134 1.00 73.88 175 ARG A CA 1
ATOM 1367 C C . ARG A 1 175 ? -14.218 6.973 -5.547 1.00 73.88 175 ARG A C 1
ATOM 1369 O O . ARG A 1 175 ? -15.426 6.960 -5.794 1.00 73.88 175 ARG A O 1
ATOM 1376 N N . GLU A 1 176 ? -13.610 6.036 -4.827 1.00 69.38 176 GLU A N 1
ATOM 1377 C CA . GLU A 1 176 ? -14.343 5.023 -4.078 1.00 69.38 176 GLU A CA 1
ATOM 1378 C C . GLU A 1 176 ? -15.117 5.715 -2.958 1.00 69.38 176 GLU A C 1
ATOM 1380 O O . GLU A 1 176 ? -14.561 6.333 -2.053 1.00 69.38 176 GLU A O 1
ATOM 1385 N N . GLN A 1 177 ? -16.445 5.664 -3.049 1.00 62.25 177 GLN A N 1
ATOM 1386 C CA . GLN A 1 177 ? -17.278 6.127 -1.951 1.00 62.25 177 GLN A CA 1
ATOM 1387 C C . GLN A 1 177 ? -17.179 5.111 -0.814 1.00 62.25 177 GLN A C 1
ATOM 1389 O O . GLN A 1 177 ? -17.260 3.909 -1.093 1.00 62.25 177 GLN A O 1
ATOM 1394 N N . PRO A 1 178 ? -17.047 5.564 0.447 1.00 66.12 178 PRO A N 1
ATOM 1395 C CA . PRO A 1 178 ? -17.111 4.663 1.583 1.00 66.12 178 PRO A CA 1
ATOM 1396 C C . PRO A 1 178 ? -18.408 3.863 1.496 1.00 66.12 178 PRO A C 1
ATOM 1398 O O . PRO A 1 178 ? -19.479 4.402 1.188 1.00 66.12 178 PRO A O 1
ATOM 1401 N N . MET A 1 179 ? -18.283 2.558 1.710 1.00 67.12 179 MET A N 1
ATOM 1402 C CA . MET A 1 179 ? -19.411 1.645 1.692 1.00 67.12 179 MET A CA 1
ATOM 1403 C C . MET A 1 179 ? -20.456 2.147 2.698 1.00 67.12 179 MET A C 1
ATOM 1405 O O . MET A 1 179 ? -20.118 2.550 3.808 1.00 67.12 179 MET A O 1
ATOM 1409 N N . SER A 1 180 ? -21.734 2.197 2.312 1.00 82.38 180 SER A N 1
ATOM 1410 C CA . SER A 1 180 ? -22.761 2.596 3.279 1.00 82.38 180 SER A CA 1
ATOM 1411 C C . SER A 1 180 ? -22.873 1.535 4.379 1.00 82.38 180 SER A C 1
ATOM 1413 O O . SER A 1 180 ? -22.705 0.350 4.093 1.00 82.38 180 SER A O 1
ATOM 1415 N N . GLU A 1 181 ? -23.263 1.906 5.606 1.00 78.00 181 GLU A N 1
ATOM 1416 C CA . GLU A 1 181 ? -23.508 0.921 6.684 1.00 78.00 181 GLU A CA 1
ATOM 1417 C C . GLU A 1 181 ? -24.464 -0.206 6.231 1.00 78.00 181 GLU A C 1
ATOM 1419 O O . GLU A 1 181 ? -24.368 -1.358 6.655 1.00 78.00 181 GLU A O 1
ATOM 1424 N N . GLY A 1 182 ? -25.407 0.117 5.337 1.00 83.06 182 GLY A N 1
ATOM 1425 C CA . GLY A 1 182 ? -26.332 -0.853 4.759 1.00 83.06 182 GLY A CA 1
ATOM 1426 C C . GLY A 1 182 ? -25.688 -1.800 3.741 1.00 83.06 182 GLY A C 1
A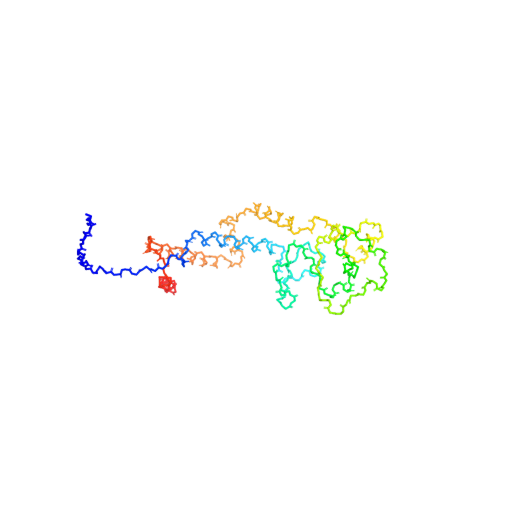TOM 1427 O O . GLY A 1 182 ? -26.139 -2.940 3.621 1.00 83.06 182 GLY A O 1
ATOM 1428 N N . ASP A 1 183 ? -24.681 -1.349 2.996 1.00 86.00 183 ASP A N 1
ATOM 1429 C CA . ASP A 1 183 ? -23.872 -2.184 2.101 1.00 86.00 183 ASP A CA 1
ATOM 1430 C C . ASP A 1 183 ? -22.939 -3.102 2.900 1.00 86.00 183 ASP A C 1
ATOM 1432 O O . ASP A 1 183 ? -22.904 -4.302 2.630 1.00 86.00 183 ASP A O 1
ATOM 1436 N N . GLU A 1 184 ? -22.292 -2.586 3.948 1.00 85.88 184 GLU A N 1
ATOM 1437 C CA . GLU A 1 184 ? -21.452 -3.378 4.860 1.00 85.88 184 GLU A CA 1
ATOM 1438 C C . GLU A 1 184 ? -22.257 -4.503 5.519 1.00 85.88 184 GLU A C 1
ATOM 1440 O O . GLU A 1 184 ? -21.837 -5.661 5.546 1.00 85.88 184 GLU A O 1
ATOM 1445 N N . MET A 1 185 ? -23.474 -4.187 5.978 1.00 84.00 185 MET A N 1
ATOM 1446 C CA . MET A 1 185 ? -24.417 -5.167 6.521 1.00 84.00 185 MET A CA 1
ATOM 1447 C C . MET A 1 185 ? -24.744 -6.264 5.502 1.00 84.00 185 MET A C 1
ATOM 1449 O O . MET A 1 185 ? -24.781 -7.447 5.847 1.00 84.00 185 MET A O 1
ATOM 1453 N N . ARG A 1 186 ? -24.983 -5.898 4.235 1.00 88.69 186 ARG A N 1
ATOM 1454 C CA . ARG A 1 186 ? -25.269 -6.875 3.173 1.00 88.69 186 ARG A CA 1
ATOM 1455 C C . ARG A 1 186 ? -24.071 -7.775 2.903 1.00 88.69 186 ARG A C 1
ATOM 1457 O O . ARG A 1 186 ? -24.260 -8.982 2.757 1.00 88.69 186 ARG A O 1
ATOM 1464 N N . GLU A 1 187 ? -22.867 -7.217 2.867 1.00 89.38 187 GLU A N 1
ATOM 1465 C CA . GLU A 1 187 ? -21.646 -7.986 2.633 1.00 89.38 187 GLU A CA 1
ATOM 1466 C C . GLU A 1 187 ? -21.324 -8.925 3.804 1.00 89.38 187 GLU A C 1
ATOM 1468 O O . GLU A 1 187 ? -20.991 -10.098 3.603 1.00 89.38 187 GLU A O 1
ATOM 1473 N N . LEU A 1 188 ? -21.527 -8.473 5.043 1.00 90.06 188 LEU A N 1
ATOM 1474 C CA . LEU A 1 188 ? -21.397 -9.329 6.219 1.00 90.06 188 LEU A CA 1
ATOM 1475 C C . LEU A 1 188 ? -22.406 -10.485 6.174 1.00 90.06 188 LEU A C 1
ATOM 1477 O O . LEU A 1 188 ? -22.043 -11.641 6.375 1.00 90.06 188 LEU A O 1
ATOM 1481 N N . VAL A 1 189 ? -23.670 -10.210 5.841 1.00 92.12 189 VAL A N 1
ATOM 1482 C CA . VAL A 1 189 ? -24.685 -11.266 5.685 1.00 92.12 189 VAL A CA 1
ATOM 1483 C C . VAL A 1 189 ? -24.306 -12.240 4.566 1.00 92.12 189 VAL A C 1
ATOM 1485 O O . VAL A 1 189 ? -24.526 -13.442 4.716 1.00 92.12 189 VAL A O 1
ATOM 1488 N N . ARG A 1 190 ? -23.714 -11.758 3.467 1.00 92.56 190 ARG A N 1
ATOM 1489 C CA . ARG A 1 190 ? -23.237 -12.610 2.367 1.00 92.56 190 ARG A CA 1
ATOM 1490 C C . ARG A 1 190 ? -22.112 -13.547 2.809 1.00 92.56 190 ARG A C 1
ATOM 1492 O O . ARG A 1 190 ? -22.094 -14.698 2.381 1.00 92.56 190 ARG A O 1
ATOM 1499 N N . SER A 1 191 ? -21.200 -13.072 3.656 1.00 91.81 191 SER A N 1
ATOM 1500 C CA . SER A 1 191 ? -20.017 -13.830 4.084 1.00 91.81 191 SER A CA 1
ATOM 1501 C C . SER A 1 191 ? -20.286 -14.802 5.237 1.00 91.81 191 SER A C 1
ATOM 1503 O O . SER A 1 191 ? -19.834 -15.944 5.181 1.00 91.81 191 SER A O 1
ATOM 1505 N N . VAL A 1 192 ? -21.029 -14.387 6.270 1.00 92.25 192 VAL A N 1
ATOM 1506 C CA . VAL A 1 192 ? -21.236 -15.184 7.500 1.00 92.25 192 VAL A CA 1
ATOM 1507 C C . VAL A 1 192 ? -22.685 -15.626 7.729 1.00 92.25 192 VAL A C 1
ATOM 1509 O O . VAL A 1 192 ? -22.988 -16.286 8.725 1.00 92.25 192 VAL A O 1
ATOM 1512 N N . GLY A 1 193 ? -23.596 -15.285 6.816 1.00 93.56 193 GLY A N 1
ATOM 1513 C CA . GLY A 1 193 ? -25.023 -15.564 6.949 1.00 93.56 193 GLY A CA 1
ATOM 1514 C C . GLY A 1 193 ? -25.732 -14.629 7.933 1.00 93.56 193 GLY A C 1
ATOM 1515 O O . GLY A 1 193 ? -25.119 -13.886 8.699 1.00 93.56 193 GLY A O 1
ATOM 1516 N N . MET A 1 194 ? -27.066 -14.668 7.927 1.00 91.19 194 MET A N 1
ATOM 1517 C CA . MET A 1 194 ? -27.885 -13.741 8.717 1.00 91.19 194 MET A CA 1
ATOM 1518 C C . MET A 1 194 ? -27.727 -13.937 10.232 1.00 91.19 194 MET A C 1
ATOM 1520 O O . MET A 1 194 ? -27.620 -12.957 10.965 1.00 91.19 194 MET A O 1
ATOM 1524 N N . GLU A 1 195 ? -27.663 -15.183 10.708 1.00 91.62 195 GLU A N 1
ATOM 1525 C CA . GLU A 1 195 ? -27.443 -15.483 12.132 1.00 91.62 195 GLU A CA 1
ATOM 1526 C C . GLU A 1 195 ? -26.046 -15.045 12.595 1.00 91.62 195 GLU A C 1
ATOM 1528 O O . GLU A 1 195 ? -25.907 -14.429 13.652 1.00 91.62 195 GLU A O 1
ATOM 1533 N N . GLY A 1 196 ? -25.014 -15.294 11.779 1.00 91.31 196 GLY A N 1
ATOM 1534 C CA . GLY A 1 196 ? -23.648 -14.851 12.057 1.00 91.31 196 GLY A CA 1
ATOM 1535 C C . GLY A 1 196 ? -23.549 -13.328 12.136 1.00 91.31 196 GLY A C 1
ATOM 1536 O O . GLY A 1 196 ? -23.026 -12.791 13.114 1.00 91.31 196 GLY A O 1
ATOM 1537 N N . ALA A 1 197 ? -24.137 -12.625 11.165 1.00 92.12 197 ALA A N 1
ATOM 1538 C CA . ALA A 1 197 ? -24.186 -11.167 11.156 1.00 92.12 197 ALA A CA 1
ATOM 1539 C C . ALA A 1 197 ? -24.886 -10.610 12.409 1.00 92.12 197 ALA A C 1
ATOM 1541 O O . ALA A 1 197 ? -24.374 -9.689 13.043 1.00 92.12 197 ALA A O 1
ATOM 1542 N N . GLN A 1 198 ? -26.007 -11.201 12.840 1.00 89.06 198 GLN A N 1
ATOM 1543 C CA . GLN A 1 198 ? -26.699 -10.789 14.070 1.00 89.06 198 GLN A CA 1
ATOM 1544 C C . GLN A 1 198 ? -25.824 -10.917 15.324 1.00 89.06 198 GLN A C 1
ATOM 1546 O O . GLN A 1 198 ? -25.869 -10.040 16.192 1.00 89.06 198 GLN A O 1
ATOM 1551 N N . VAL A 1 199 ? -25.029 -11.986 15.433 1.00 90.44 199 VAL A N 1
ATOM 1552 C CA . VAL A 1 199 ? -24.089 -12.173 16.550 1.00 90.44 199 VAL A CA 1
ATOM 1553 C C . VAL A 1 199 ? -23.010 -11.089 16.535 1.00 90.44 199 VAL A C 1
ATOM 1555 O O . VAL A 1 199 ? -22.749 -10.485 17.577 1.00 90.44 199 VAL A O 1
ATOM 1558 N N . VAL A 1 200 ? -22.434 -10.798 15.365 1.00 90.81 200 VAL A N 1
ATOM 1559 C CA . VAL A 1 200 ? -21.417 -9.747 15.199 1.00 90.81 200 VAL A CA 1
ATOM 1560 C C . VAL A 1 200 ? -21.976 -8.378 15.585 1.00 90.81 200 VAL A C 1
ATOM 1562 O O . VAL A 1 200 ? -21.402 -7.707 16.441 1.00 90.81 200 VAL A O 1
ATOM 1565 N N . TYR A 1 201 ? -23.132 -7.985 15.044 1.00 87.81 201 TYR A N 1
ATOM 1566 C CA . TYR A 1 201 ? -23.755 -6.694 15.359 1.00 87.81 201 TYR A CA 1
ATOM 1567 C C . TYR A 1 201 ? -24.116 -6.555 16.836 1.00 87.81 201 TYR A C 1
ATOM 1569 O O . TYR A 1 201 ? -23.916 -5.493 17.426 1.00 87.81 201 TYR A O 1
ATOM 1577 N N . ARG A 1 202 ? -24.621 -7.624 17.463 1.00 88.50 202 ARG A N 1
ATOM 1578 C CA . ARG A 1 202 ? -24.884 -7.622 18.907 1.00 88.50 202 ARG A CA 1
ATOM 1579 C C . ARG A 1 202 ? -23.596 -7.370 19.692 1.00 88.50 202 ARG A C 1
ATOM 1581 O O . ARG A 1 202 ? -23.604 -6.537 20.595 1.00 88.50 202 ARG A O 1
ATOM 1588 N N . GLY A 1 203 ? -22.510 -8.052 19.326 1.00 89.50 203 GLY A N 1
ATOM 1589 C CA . GLY A 1 203 ? -21.196 -7.864 19.939 1.00 89.50 203 GLY A CA 1
ATOM 1590 C C . GLY A 1 203 ? -20.664 -6.440 19.767 1.00 89.50 203 GLY A C 1
ATOM 1591 O O . GLY A 1 203 ? -20.248 -5.828 20.748 1.00 89.50 203 GLY A O 1
ATOM 1592 N N . LEU A 1 204 ? -20.751 -5.878 18.557 1.00 90.12 204 LEU A N 1
ATOM 1593 C CA . LEU A 1 204 ? -20.329 -4.503 18.269 1.00 90.12 204 LEU A CA 1
ATOM 1594 C C . LEU A 1 204 ? -21.139 -3.471 19.058 1.00 90.12 204 LEU A C 1
ATOM 1596 O O . LEU A 1 204 ? -20.570 -2.531 19.606 1.00 90.12 204 LEU A O 1
ATOM 1600 N N . ASN A 1 205 ? -22.455 -3.649 19.171 1.00 89.69 205 ASN A N 1
ATOM 1601 C CA . ASN A 1 205 ? -23.299 -2.751 19.959 1.00 89.69 205 ASN A CA 1
ATOM 1602 C C . ASN A 1 205 ? -23.001 -2.847 21.461 1.00 89.69 205 ASN A C 1
ATOM 1604 O O . ASN A 1 205 ? -22.966 -1.827 22.150 1.00 89.69 205 ASN A O 1
ATOM 1608 N N . GLU A 1 206 ? -22.754 -4.054 21.978 1.00 90.31 206 GLU A N 1
ATOM 1609 C CA . GLU A 1 206 ? -22.335 -4.231 23.370 1.00 90.31 206 GLU A CA 1
ATOM 1610 C C . GLU A 1 206 ? -20.974 -3.575 23.633 1.00 90.31 206 GLU A C 1
ATOM 1612 O O . GLU A 1 206 ? -20.813 -2.887 24.644 1.00 90.31 206 GLU A O 1
ATOM 1617 N N . PHE A 1 207 ? -20.027 -3.739 22.706 1.00 92.50 207 PHE A N 1
ATOM 1618 C CA . PHE A 1 207 ? -18.724 -3.088 22.755 1.00 92.50 207 PHE A CA 1
ATOM 1619 C C . PHE A 1 207 ? -18.865 -1.565 22.768 1.00 92.50 207 PHE A C 1
ATOM 1621 O O . PHE A 1 207 ? -18.364 -0.933 23.693 1.00 92.50 207 PHE A O 1
ATOM 1628 N N . LYS A 1 208 ? -19.604 -0.980 21.811 1.00 91.50 208 LYS A N 1
ATOM 1629 C CA . LYS A 1 208 ? -19.848 0.472 21.728 1.00 91.50 208 LYS A CA 1
ATOM 1630 C C . LYS A 1 208 ? -20.403 1.020 23.042 1.00 91.50 208 LYS A C 1
ATOM 1632 O O . LYS A 1 208 ? -19.891 2.008 23.557 1.00 91.50 208 LYS A O 1
ATOM 1637 N N . ARG A 1 209 ? -21.397 0.341 23.626 1.00 91.50 209 ARG A N 1
ATOM 1638 C CA . ARG A 1 209 ? -21.983 0.732 24.916 1.00 91.50 209 ARG A CA 1
ATOM 1639 C C . ARG A 1 209 ? -20.949 0.722 26.043 1.00 91.50 209 ARG A C 1
ATOM 1641 O O . ARG A 1 209 ? -20.805 1.718 26.740 1.00 91.50 209 ARG A O 1
ATOM 1648 N N . LYS A 1 210 ? -20.220 -0.383 26.220 1.00 91.38 210 LYS A N 1
ATOM 1649 C CA . LYS A 1 210 ? -19.218 -0.505 27.294 1.00 91.38 210 LYS A CA 1
ATOM 1650 C C . LYS A 1 210 ? -18.019 0.420 27.081 1.00 91.38 210 LYS A C 1
ATOM 1652 O O . LYS A 1 210 ? -17.387 0.828 28.047 1.00 91.38 210 LYS A O 1
ATOM 1657 N N . PHE A 1 211 ? -17.668 0.718 25.835 1.00 93.12 211 PHE A N 1
ATOM 1658 C CA . PHE A 1 211 ? -16.615 1.673 25.503 1.00 93.12 211 PHE A CA 1
ATOM 1659 C C . PHE A 1 211 ? -17.042 3.106 25.841 1.00 93.12 211 PHE A C 1
ATOM 1661 O O . PHE A 1 211 ? -16.276 3.833 26.465 1.00 93.12 211 PHE A O 1
ATOM 1668 N N . GLN A 1 212 ? -18.291 3.479 25.543 1.00 92.19 212 GLN A N 1
ATOM 1669 C CA . GLN A 1 212 ? -18.850 4.760 25.979 1.00 92.19 212 GLN A CA 1
ATOM 1670 C C . GLN A 1 212 ? -18.844 4.882 27.510 1.00 92.19 212 GLN A C 1
ATOM 1672 O O . GLN A 1 212 ? -18.405 5.897 28.034 1.00 92.19 212 GLN A O 1
ATOM 1677 N N . GLU A 1 213 ? -19.224 3.823 28.236 1.00 92.19 213 GLU A N 1
ATOM 1678 C CA . GLU A 1 213 ? -19.157 3.790 29.708 1.00 92.19 213 GLU A CA 1
ATOM 1679 C C . GLU A 1 213 ? -17.727 4.029 30.243 1.00 92.19 213 GLU A C 1
ATOM 1681 O O . GLU A 1 213 ? -17.555 4.683 31.273 1.00 92.19 213 GLU A O 1
ATOM 1686 N N . LEU A 1 214 ? -16.691 3.527 29.553 1.00 92.69 214 LEU A N 1
ATOM 1687 C CA . LEU A 1 214 ? -15.287 3.785 29.899 1.00 92.69 214 LEU A CA 1
ATOM 1688 C C . LEU A 1 214 ? -14.922 5.262 29.706 1.00 92.69 214 LEU A C 1
ATOM 1690 O O . LEU A 1 214 ? -14.308 5.850 30.598 1.00 92.69 214 LEU A O 1
ATOM 1694 N N . ILE A 1 215 ? -15.307 5.848 28.568 1.00 92.00 215 ILE A N 1
ATOM 1695 C CA . ILE A 1 215 ? -15.067 7.265 28.260 1.00 92.00 215 ILE A CA 1
ATOM 1696 C C . ILE A 1 215 ? -15.777 8.152 29.287 1.00 92.00 215 ILE A C 1
ATOM 1698 O O . ILE A 1 215 ? -15.156 9.036 29.873 1.00 92.00 215 ILE A O 1
ATOM 1702 N N . ASP A 1 216 ? -17.044 7.867 29.584 1.00 92.12 216 ASP A N 1
ATOM 1703 C CA . ASP A 1 216 ? -17.840 8.640 30.539 1.00 92.12 216 ASP A CA 1
ATOM 1704 C C . ASP A 1 216 ? -17.272 8.537 31.970 1.00 92.12 216 ASP A C 1
ATOM 1706 O O . ASP A 1 216 ? -17.234 9.528 32.699 1.00 92.12 216 ASP A O 1
ATOM 1710 N N . LYS A 1 217 ? -16.775 7.354 32.379 1.00 90.56 217 LYS A N 1
ATOM 1711 C CA . LYS A 1 217 ? -16.078 7.150 33.669 1.00 90.56 217 LYS A CA 1
ATOM 1712 C C . LYS A 1 217 ? -14.745 7.906 33.725 1.00 90.56 217 LYS A C 1
ATOM 1714 O O . LYS A 1 217 ? -14.261 8.217 34.816 1.00 90.56 217 LYS A O 1
ATOM 1719 N N . ALA A 1 218 ? -14.110 8.142 32.580 1.00 90.06 218 ALA A N 1
ATOM 1720 C CA . ALA A 1 218 ? -12.867 8.893 32.500 1.00 90.06 218 ALA A CA 1
ATOM 1721 C C . ALA A 1 218 ? -13.099 10.409 32.575 1.00 90.06 218 ALA A C 1
ATOM 1723 O O . ALA A 1 218 ? -12.398 11.096 33.322 1.00 90.06 218 ALA A O 1
ATOM 1724 N N . GLY A 1 219 ? -14.105 10.922 31.866 1.00 88.50 219 GLY A N 1
ATOM 1725 C CA . GLY A 1 219 ? -14.289 12.364 31.708 1.00 88.50 219 GLY A CA 1
ATOM 1726 C C . GLY A 1 219 ? -13.040 12.992 31.085 1.00 88.50 219 GLY A C 1
ATOM 1727 O O . GLY A 1 219 ? -12.522 12.482 30.097 1.00 88.50 219 GLY A O 1
ATOM 1728 N N . ASP A 1 220 ? -12.516 14.052 31.705 1.00 87.00 220 ASP A N 1
ATOM 1729 C CA . ASP A 1 220 ? -11.321 14.764 31.222 1.00 87.00 220 ASP A CA 1
ATOM 1730 C C . ASP A 1 220 ? -9.991 14.115 31.653 1.00 87.00 220 ASP A C 1
ATOM 1732 O O . ASP A 1 220 ? -8.914 14.627 31.345 1.00 87.00 220 ASP A O 1
ATOM 1736 N N . ARG A 1 221 ? -10.028 13.007 32.408 1.00 90.88 221 ARG A N 1
ATOM 1737 C CA . ARG A 1 221 ? -8.802 12.336 32.862 1.00 90.88 221 ARG A CA 1
ATOM 1738 C C . ARG A 1 221 ? -8.209 11.470 31.750 1.00 90.88 221 ARG A C 1
ATOM 1740 O O . ARG A 1 221 ? -8.931 10.834 30.986 1.00 90.88 221 ARG A O 1
ATOM 1747 N N . ILE A 1 222 ? -6.887 11.334 31.755 1.00 90.38 222 ILE A N 1
ATOM 1748 C CA . ILE A 1 222 ? -6.190 10.385 30.881 1.00 90.38 222 ILE A CA 1
ATOM 1749 C C . ILE A 1 222 ? -6.600 8.950 31.253 1.00 90.38 222 ILE A C 1
ATOM 1751 O O . ILE A 1 222 ? -6.542 8.550 32.422 1.00 90.38 222 ILE A O 1
ATOM 1755 N N . ILE A 1 223 ? -7.020 8.177 30.250 1.00 92.94 223 ILE A N 1
ATOM 1756 C CA . ILE A 1 223 ? -7.299 6.744 30.387 1.00 92.94 223 ILE A CA 1
ATOM 1757 C C . ILE A 1 223 ? -5.961 6.011 30.502 1.00 92.94 223 ILE A C 1
ATOM 1759 O O . ILE A 1 223 ? -5.114 6.099 29.618 1.00 92.94 223 ILE A O 1
ATOM 1763 N N . THR A 1 224 ? -5.770 5.280 31.596 1.00 92.75 224 THR A N 1
ATOM 1764 C CA . THR A 1 224 ? -4.528 4.553 31.879 1.00 92.75 224 THR A CA 1
ATOM 1765 C C . THR A 1 224 ? -4.623 3.085 31.468 1.00 92.75 224 THR A C 1
ATOM 1767 O O . THR A 1 224 ? -5.710 2.530 31.296 1.00 92.75 224 THR A O 1
ATOM 1770 N N . GLU A 1 225 ? -3.479 2.399 31.392 1.00 92.00 225 GLU A N 1
ATOM 1771 C CA . GLU A 1 225 ? -3.433 0.951 31.140 1.00 92.00 225 GLU A CA 1
ATOM 1772 C C . GLU A 1 225 ? -4.279 0.155 32.156 1.00 92.00 225 GLU A C 1
ATOM 1774 O O . GLU A 1 225 ? -4.920 -0.838 31.804 1.00 92.00 225 GLU A O 1
ATOM 1779 N N . ALA A 1 226 ? -4.321 0.598 33.418 1.00 91.62 226 ALA A N 1
ATOM 1780 C CA . ALA A 1 226 ? -5.121 -0.042 34.458 1.00 91.62 226 ALA A CA 1
ATOM 1781 C C . ALA A 1 226 ? -6.628 0.045 34.161 1.00 91.62 226 ALA A C 1
ATOM 1783 O O . ALA A 1 226 ? -7.340 -0.942 34.351 1.00 91.62 226 ALA A O 1
ATOM 1784 N N . ASP A 1 227 ? -7.094 1.182 33.634 1.00 92.62 227 ASP A N 1
ATOM 1785 C CA . ASP A 1 227 ? -8.493 1.378 33.244 1.00 92.62 227 ASP A CA 1
ATOM 1786 C C . ASP A 1 227 ? -8.885 0.457 32.089 1.00 92.62 227 ASP A C 1
ATOM 1788 O O . ASP A 1 227 ? -9.932 -0.189 32.129 1.00 92.62 227 ASP A O 1
ATOM 1792 N N . VAL A 1 228 ? -8.014 0.346 31.081 1.00 92.38 228 VAL A N 1
ATOM 1793 C CA . VAL A 1 228 ? -8.227 -0.536 29.925 1.00 92.38 228 VAL A CA 1
ATOM 1794 C C . VAL A 1 228 ? -8.248 -2.001 30.359 1.00 92.38 228 VAL A C 1
ATOM 1796 O O . VAL A 1 228 ? -9.098 -2.767 29.897 1.00 92.38 228 VAL A O 1
ATOM 1799 N N . LYS A 1 229 ? -7.364 -2.410 31.279 1.00 93.06 229 LYS A N 1
ATOM 1800 C CA . LYS A 1 229 ? -7.361 -3.770 31.844 1.00 93.06 229 LYS A CA 1
ATOM 1801 C C . LYS A 1 229 ? -8.648 -4.062 32.615 1.00 93.06 229 LYS A C 1
ATOM 1803 O O . LYS A 1 229 ? -9.268 -5.094 32.368 1.00 93.06 229 LYS A O 1
ATOM 1808 N N . GLU A 1 230 ? -9.076 -3.158 33.499 1.00 91.88 230 GLU A N 1
ATOM 1809 C CA . GLU A 1 230 ? -10.336 -3.296 34.245 1.00 91.88 230 GLU A CA 1
ATOM 1810 C C . GLU A 1 230 ? -11.523 -3.431 33.282 1.00 91.88 230 GLU A C 1
ATOM 1812 O O . GLU A 1 230 ? -12.325 -4.362 33.391 1.00 91.88 230 GLU A O 1
ATOM 1817 N N . TRP A 1 231 ? -11.598 -2.540 32.295 1.00 93.06 231 TRP A N 1
ATOM 1818 C CA . TRP A 1 231 ? -12.641 -2.540 31.280 1.00 93.06 231 TRP A CA 1
ATOM 1819 C C . TRP A 1 231 ? -12.648 -3.821 30.440 1.00 93.06 231 TRP A C 1
ATOM 1821 O O . TRP A 1 231 ? -13.707 -4.419 30.247 1.00 93.06 231 TRP A O 1
ATOM 1831 N N . THR A 1 232 ? -11.485 -4.314 30.014 1.00 92.38 232 THR A N 1
ATOM 1832 C CA . THR A 1 232 ? -11.367 -5.559 29.238 1.00 92.38 232 THR A CA 1
ATOM 1833 C C . THR A 1 232 ? -11.935 -6.761 30.004 1.00 92.38 232 THR A C 1
ATOM 1835 O O . THR A 1 232 ? -12.606 -7.617 29.423 1.00 92.38 232 THR A O 1
ATOM 1838 N N . GLU A 1 233 ? -11.758 -6.815 31.326 1.00 90.94 233 GLU A N 1
ATOM 1839 C CA . GLU A 1 233 ? -12.377 -7.851 32.164 1.00 90.94 233 GLU A CA 1
ATOM 1840 C C . GLU A 1 233 ? -13.911 -7.731 32.222 1.00 90.94 233 GLU A C 1
ATOM 1842 O O . GLU A 1 233 ? -14.610 -8.736 32.371 1.00 90.94 233 GLU A O 1
ATOM 1847 N N . THR A 1 234 ? -14.476 -6.531 32.047 1.00 86.38 234 THR A N 1
ATOM 1848 C CA . THR A 1 234 ? -15.934 -6.355 31.906 1.00 86.38 234 THR A CA 1
ATOM 1849 C C . THR A 1 234 ? -16.467 -6.861 30.564 1.00 86.38 234 THR A C 1
ATOM 1851 O O . THR A 1 234 ? -17.610 -7.323 30.502 1.00 86.38 234 THR A O 1
ATOM 1854 N N . LEU A 1 235 ? -15.656 -6.834 29.500 1.00 86.00 235 LEU A N 1
ATOM 1855 C CA . LEU A 1 235 ? -16.017 -7.387 28.189 1.00 86.00 235 LEU A CA 1
ATOM 1856 C C . LEU A 1 235 ? -16.075 -8.919 28.214 1.00 86.00 235 LEU A C 1
ATOM 1858 O O . LEU A 1 235 ? -16.967 -9.514 27.617 1.00 86.00 235 LEU A O 1
ATOM 1862 N N . LYS A 1 236 ? -15.163 -9.567 28.950 1.00 84.19 236 LYS A N 1
ATOM 1863 C CA . LYS A 1 236 ? -15.086 -11.037 29.052 1.00 84.19 236 LYS A CA 1
ATOM 1864 C C . LYS A 1 236 ? -16.259 -11.666 29.806 1.00 84.19 236 LYS A C 1
ATOM 1866 O O . LYS A 1 236 ? -16.540 -12.856 29.643 1.00 84.19 236 LYS A O 1
ATOM 1871 N N . LYS A 1 237 ? -16.950 -10.896 30.649 1.00 79.25 237 LYS A N 1
ATOM 1872 C CA . LYS A 1 237 ? -18.131 -11.366 31.378 1.00 79.25 237 LYS A CA 1
ATOM 1873 C C . LYS A 1 237 ? -19.291 -11.521 30.393 1.00 79.25 237 LYS A C 1
ATOM 1875 O O . LYS A 1 237 ? -19.924 -10.533 30.029 1.00 79.25 237 LYS A O 1
ATOM 1880 N N . ARG A 1 238 ? -19.572 -12.764 29.976 1.00 57.50 238 ARG A N 1
ATOM 1881 C CA . ARG A 1 238 ? -20.745 -13.092 29.148 1.00 57.50 238 ARG A CA 1
ATOM 1882 C C . ARG A 1 238 ? -22.016 -12.528 29.799 1.00 57.50 238 ARG A C 1
ATOM 1884 O O . ARG A 1 238 ? -22.225 -12.781 30.991 1.00 57.50 238 ARG A O 1
ATOM 1891 N N . PRO A 1 239 ? -22.894 -11.842 29.049 1.00 57.69 239 PRO A N 1
ATOM 1892 C CA . PRO A 1 239 ? -24.246 -11.609 29.526 1.00 57.69 239 PRO A CA 1
ATOM 1893 C C . PRO A 1 239 ? -24.896 -12.971 29.801 1.00 57.69 239 PRO A C 1
ATOM 1895 O O . PRO A 1 239 ? -24.789 -13.895 28.989 1.00 57.69 239 PRO A O 1
ATOM 1898 N N . ARG A 1 240 ? -25.514 -13.129 30.980 1.00 45.34 240 ARG A N 1
ATOM 1899 C CA . ARG A 1 240 ? -26.351 -14.303 31.250 1.00 45.34 240 ARG A CA 1
ATOM 1900 C C . ARG A 1 240 ? -27.483 -14.265 30.234 1.00 45.34 240 ARG A C 1
ATOM 1902 O O . ARG A 1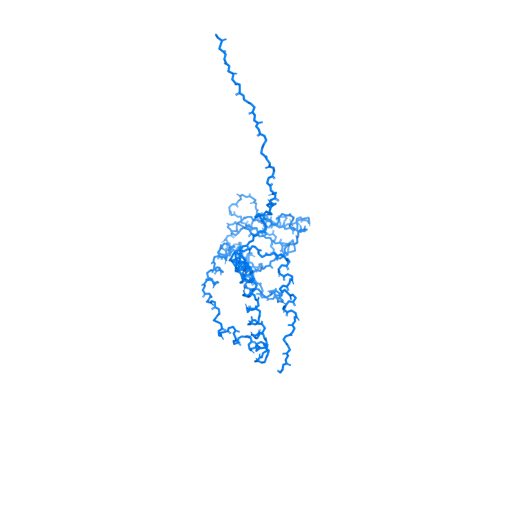 240 ? -28.235 -13.298 30.198 1.00 45.34 240 ARG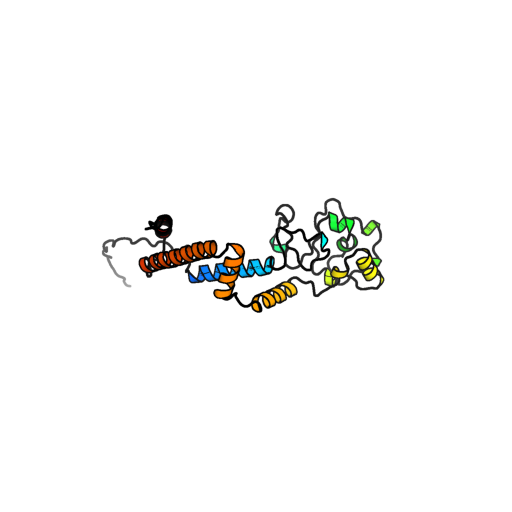 A O 1
ATOM 1909 N N . HIS A 1 241 ? -27.542 -15.283 29.391 1.00 44.00 241 HIS A N 1
ATOM 1910 C CA . HIS A 1 241 ? -28.695 -15.517 28.545 1.00 44.00 241 HIS A CA 1
ATOM 1911 C C . HIS A 1 241 ? -29.810 -16.028 29.468 1.00 44.00 241 HIS A C 1
ATOM 1913 O O . HIS A 1 241 ? -29.710 -17.147 29.974 1.00 44.00 241 HIS A O 1
ATOM 1919 N N . GLU A 1 242 ? -30.791 -15.175 29.756 1.00 31.58 242 GLU A N 1
ATOM 1920 C CA . GLU A 1 242 ? -32.153 -15.619 30.081 1.00 31.58 242 GLU A CA 1
ATOM 1921 C C . GLU A 1 242 ? -32.919 -15.876 28.777 1.00 31.58 242 GLU A C 1
ATOM 1923 O O . GLU A 1 242 ? -32.606 -15.204 27.759 1.00 31.58 242 GLU A O 1
#

pLDDT: mean 73.17, std 17.55, range [27.05, 93.56]

InterPro domains:
  IPR040204 E3 ubiquitin-protein ligase UBR7 [PTHR13513] (1-91)

Secondary structure (DSSP, 8-state):
-------PPPP--PPP--PPPPGGG---HHHHHHHHHHHHHHHHHHHTT--TTS--GGG---S----PPPTTT-S-GGGTTTS---EEHHHHHHT-TTTTT--TT-S-B-GGG--GGGGPPP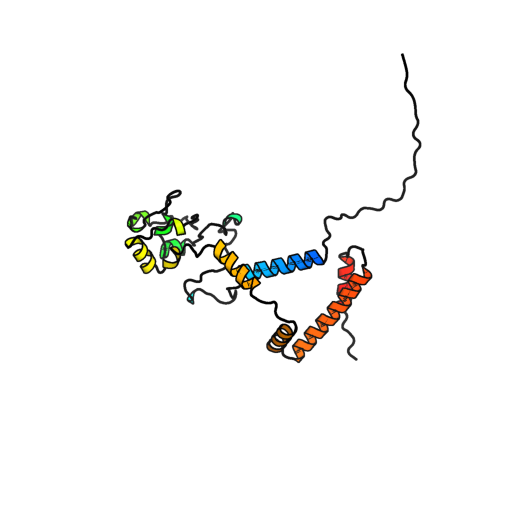TT--EE--TTHHHHB--SHHHHHHHHHTT-GGGG-SS--HHHHHHHHHHHHHHSPPPPHHHHHHHHHHHHHHHHHHHHHHHHHHHHHHHHHHHHHHTTSPPPHHHHHHHHHHHHSPPP--

Radius of gyration: 31.23 Å; chains: 1; bounding box: 64×72×91 Å

Sequence (242 aa):
MENNEEKQETAPVAAPVTAPVAEEDSITLKQMVEDMEDAEKTAQLLFATQDPQVCTFPEGYVPRQTVFACLTCTPAPELAGVYIFQICSTCIRQKLPFIAHIPAGKDVFCHSKLSAEQLVIPEDQKALMISHFRKRLCKCTDCTRIYDLADCEYLMDEEDDMTKFDEDSKKAIEREQPMSEGDEMRELVRSVGMEGAQVVYRGLNEFKRKFQELIDKAGDRIITEADVKEWTETLKKRPRHE

Organism: Caenorhabditis remanei (NCBI:txid31234)

Foldseek 3Di:
DDDDDDDDDDDDDDDDDDDDDDPPPFDDPVVVVVVVVVVVLVCCLQDVVHDPVDDCVVVPDDLDDDDDDDCVLPVPCVLVAAFWDWDFPVCCLPQNLLLQQQDPPAQEDESLPDDPVSSDDDPPCGTGTDGPSLRHYDPDPSSCVSCVVSVNNVSNDSCSHPVNSSVVSVVVVVPDDPQPPVRVLVVQCVPQNDVRSVVVVVLVVVVVVLVVVLCVVQPPHGQDPVSVVVSVVVSPPDDPDD